Protein AF-A0A935WES4-F1 (afdb_monomer_lite)

Foldseek 3Di:
DDDDQAAALVLLLLLLQCLFPDDSVVDQLCLVCQLQVHHSVVSVVSQVSCCVVQQAPPPGSHGPLQSSLCCLQPNLLPSPPKDKDAKAAAAFAACRAPLNVVPDDPPATEGDHDNPHPDIHIHIPQSDDCLRVCVPRPVSSNRLSRLSVNSNDNDPRSSVSSSVVSCVSSVHDHDPPPPPDDPDDPCVPDDPVVVVVVVVVVVVVVCVVVVNDD

Secondary structure (DSSP, 8-state):
-PPPP---HHHHHHHHHHHSSSHHHHS-HHHHHHHHT--HHHHHHHHHHHHHTTSB-TTS--B-HHHHHHIIIIIHHHHS---EEEEEEEEEEGGGSGGGTTTS--SS-EEEE-TT-SEEEEEE--SSTTGGGHHHH-HHHHHHHHHHHHHHH--HHHHHHHHHHHHHHHT-PPPPTTSS-TT----TTS-HHHHHHHHHHHHHHHHHHTT---

Radius of gyration: 20.68 Å; chains: 1; bounding box: 60×49×43 Å

Sequence (214 aa):
MPKQEVLKPADLVVALALAVRGETAAMTYAGLGQALGLSSSTTHEAVRRLQAAGLLRPGTREPNAHALRDFVVYGVRHAFPPVLGREVQGVPTAHAGPIFRDVIDSSMPIVWPDAHGPVRGTGLTPLYPQATRLPERAPQVYELLTLVDALRVGRARERRVAVEALEKLLGVKGVPAAAGLPGETDISQMQDAEYRRRVMDELAAEAQKHGLGY

Structure (mmCIF, N/CA/C/O backbone):
data_AF-A0A935WES4-F1
#
_entry.id   AF-A0A935WES4-F1
#
loop_
_atom_site.group_PDB
_atom_site.id
_atom_site.type_symbol
_atom_site.label_atom_id
_atom_site.label_alt_id
_atom_site.label_comp_id
_atom_site.label_asym_id
_atom_site.label_entity_id
_atom_site.label_seq_id
_atom_site.pdbx_PDB_ins_code
_atom_site.Cartn_x
_atom_site.Cartn_y
_atom_site.Cartn_z
_atom_site.occupancy
_atom_site.B_iso_or_equiv
_atom_site.auth_seq_id
_atom_site.auth_comp_id
_atom_site.auth_asym_id
_atom_site.auth_atom_id
_atom_site.pdbx_PDB_model_num
ATOM 1 N N . MET A 1 1 ? -10.497 24.917 16.881 1.00 69.06 1 MET A N 1
ATOM 2 C CA . MET A 1 1 ? -10.945 24.534 15.523 1.00 69.06 1 MET A CA 1
ATOM 3 C C . MET A 1 1 ? -10.668 23.050 15.340 1.00 69.06 1 MET A C 1
ATOM 5 O O . MET A 1 1 ? -9.584 22.633 15.740 1.00 69.06 1 MET A O 1
ATOM 9 N N . PRO A 1 2 ? -11.612 22.247 14.825 1.00 78.88 2 PRO A N 1
ATOM 10 C CA . PRO A 1 2 ? -11.339 20.844 14.526 1.00 78.88 2 PRO A CA 1
ATOM 11 C C . PRO A 1 2 ? -10.243 20.743 13.455 1.00 78.88 2 PRO A C 1
ATOM 13 O O . PRO A 1 2 ? -10.202 21.546 12.523 1.00 78.88 2 PRO A O 1
ATOM 16 N N . LYS A 1 3 ? -9.329 19.782 13.610 1.00 86.06 3 LYS A N 1
ATOM 17 C CA . LYS A 1 3 ? -8.279 19.498 12.628 1.00 86.06 3 LYS A CA 1
ATOM 18 C C . LYS A 1 3 ? -8.806 18.468 11.634 1.00 86.06 3 LYS A C 1
ATOM 20 O O . LYS A 1 3 ? -9.289 17.421 12.053 1.00 86.06 3 LYS A O 1
ATOM 25 N N . GLN A 1 4 ? -8.674 18.747 10.340 1.00 88.75 4 GLN A N 1
ATOM 26 C CA . GLN A 1 4 ? -8.980 17.766 9.303 1.00 88.75 4 GLN A CA 1
ATOM 27 C C . GLN A 1 4 ? -8.022 16.573 9.424 1.00 88.75 4 GLN A C 1
ATOM 29 O O . GLN A 1 4 ? -6.802 16.734 9.335 1.00 88.75 4 GLN A O 1
ATOM 34 N N . GLU A 1 5 ? -8.571 15.378 9.628 1.00 91.19 5 GLU A N 1
ATOM 35 C CA . GLU A 1 5 ? -7.802 14.135 9.570 1.00 91.19 5 GLU A CA 1
ATOM 36 C C . GLU A 1 5 ? -7.465 13.801 8.113 1.00 91.19 5 GLU A C 1
ATOM 38 O O . GLU A 1 5 ? -8.295 13.965 7.215 1.00 91.19 5 GLU A O 1
ATOM 43 N N . VAL A 1 6 ? -6.234 13.344 7.881 1.00 94.88 6 VAL A N 1
ATOM 44 C CA . VAL A 1 6 ? -5.709 13.039 6.542 1.00 94.88 6 VAL A CA 1
ATOM 45 C C . VAL A 1 6 ? -4.997 11.697 6.582 1.00 94.88 6 VAL A C 1
ATOM 47 O O . VAL A 1 6 ? -4.076 11.516 7.382 1.00 94.88 6 VAL A O 1
ATOM 50 N N . LEU A 1 7 ? -5.400 10.777 5.704 1.00 97.00 7 LEU A N 1
ATOM 51 C CA . LEU A 1 7 ? -4.715 9.499 5.528 1.00 97.00 7 LEU A CA 1
ATOM 52 C C . LEU A 1 7 ? -3.268 9.720 5.083 1.00 97.00 7 LEU A C 1
ATOM 54 O O . LEU A 1 7 ? -2.981 10.492 4.169 1.00 97.00 7 LEU A O 1
ATOM 58 N N . LYS A 1 8 ? -2.355 8.989 5.711 1.00 97.12 8 LYS A N 1
ATOM 59 C CA . LYS A 1 8 ? -0.950 8.919 5.327 1.00 97.12 8 LYS A CA 1
ATOM 60 C C . LYS A 1 8 ? -0.711 7.663 4.489 1.00 97.12 8 LYS A C 1
ATOM 62 O O . LYS A 1 8 ? -1.355 6.644 4.734 1.00 97.12 8 LYS A O 1
ATOM 67 N N . PRO A 1 9 ? 0.286 7.670 3.592 1.00 96.81 9 PRO A N 1
ATOM 68 C CA . PRO A 1 9 ? 0.681 6.475 2.848 1.00 96.81 9 PRO A CA 1
ATOM 69 C C . PRO A 1 9 ? 0.914 5.224 3.719 1.00 96.81 9 PRO A C 1
ATOM 71 O O . PRO A 1 9 ? 0.485 4.129 3.365 1.00 96.81 9 PRO A O 1
ATOM 74 N N . ALA A 1 10 ? 1.536 5.385 4.895 1.00 97.25 10 ALA A N 1
ATOM 75 C CA . ALA A 1 10 ? 1.781 4.285 5.831 1.00 97.25 10 ALA A CA 1
ATOM 76 C C . ALA A 1 10 ? 0.494 3.713 6.458 1.00 97.25 10 ALA A C 1
ATOM 78 O O . ALA A 1 10 ? 0.477 2.544 6.838 1.00 97.25 10 ALA A O 1
ATOM 79 N N . ASP A 1 11 ? -0.588 4.497 6.538 1.00 98.12 11 ASP A N 1
ATOM 80 C CA . ASP A 1 11 ? -1.866 4.016 7.070 1.00 98.12 11 ASP A CA 1
ATOM 81 C C . ASP A 1 11 ? -2.457 2.940 6.151 1.00 98.12 11 ASP A C 1
ATOM 83 O O . ASP A 1 11 ? -3.004 1.951 6.629 1.00 98.12 11 ASP A O 1
ATOM 87 N N . LEU A 1 12 ? -2.280 3.073 4.831 1.00 97.62 12 LEU A N 1
ATOM 88 C CA . LEU A 1 12 ? -2.717 2.047 3.886 1.00 97.62 12 LEU A CA 1
ATOM 89 C C . LEU A 1 12 ? -2.014 0.710 4.145 1.00 97.62 12 LEU A C 1
ATOM 91 O O . LEU A 1 12 ? -2.658 -0.331 4.107 1.00 97.62 12 LEU A O 1
ATOM 95 N N . VAL A 1 13 ? -0.721 0.726 4.470 1.00 97.12 13 VAL A N 1
ATOM 96 C CA . VAL A 1 13 ? 0.034 -0.498 4.786 1.00 97.12 13 VAL A CA 1
ATOM 97 C C . VAL A 1 13 ? -0.535 -1.185 6.031 1.00 97.12 13 VAL A C 1
ATOM 99 O O . VAL A 1 13 ? -0.674 -2.405 6.046 1.00 97.12 13 VAL A O 1
ATOM 102 N N . VAL A 1 14 ? -0.939 -0.408 7.044 1.00 97.44 14 VAL A N 1
ATOM 103 C CA . VAL A 1 14 ? -1.633 -0.929 8.234 1.00 97.44 14 VAL A CA 1
ATOM 104 C C . VAL A 1 14 ? -2.982 -1.549 7.856 1.00 97.44 14 VAL A C 1
ATOM 106 O O . VAL A 1 14 ? -3.295 -2.642 8.322 1.00 97.44 14 VAL A O 1
ATOM 109 N N . ALA A 1 15 ? -3.761 -0.906 6.981 1.00 96.94 15 ALA A N 1
ATOM 110 C CA . ALA A 1 15 ? -5.038 -1.449 6.513 1.00 96.94 15 ALA A CA 1
ATOM 111 C C . ALA A 1 15 ? -4.868 -2.769 5.746 1.00 96.94 15 ALA A C 1
ATOM 113 O O . ALA A 1 15 ? -5.599 -3.722 6.003 1.00 96.94 15 ALA A O 1
ATOM 114 N N . LEU A 1 16 ? -3.880 -2.847 4.846 1.00 95.12 16 LEU A N 1
ATOM 115 C CA . LEU A 1 16 ? -3.559 -4.072 4.110 1.00 95.12 16 LEU A CA 1
ATOM 116 C C . LEU A 1 16 ? -3.147 -5.193 5.064 1.00 95.12 16 LEU A C 1
ATOM 118 O O . LEU A 1 16 ? -3.631 -6.309 4.934 1.00 95.12 16 LEU A O 1
ATOM 122 N N . ALA A 1 17 ? -2.314 -4.888 6.059 1.00 94.62 17 ALA A N 1
ATOM 123 C CA . ALA A 1 17 ? -1.874 -5.855 7.058 1.00 94.62 17 ALA A CA 1
ATOM 124 C C . ALA A 1 17 ? -3.024 -6.422 7.903 1.00 94.62 17 ALA A C 1
ATOM 126 O O . ALA A 1 17 ? -3.022 -7.606 8.226 1.00 94.62 17 ALA A O 1
ATOM 127 N N . LEU A 1 18 ? -4.027 -5.599 8.218 1.00 94.62 18 LEU A N 1
ATOM 128 C CA . LEU A 1 18 ? -5.251 -6.038 8.894 1.00 94.62 18 LEU A CA 1
ATOM 129 C C . LEU A 1 18 ? -6.206 -6.805 7.961 1.00 94.62 18 LEU A C 1
ATOM 131 O O . LEU A 1 18 ? -7.052 -7.552 8.446 1.00 94.62 18 LEU A O 1
ATOM 135 N N . ALA A 1 19 ? -6.088 -6.622 6.641 1.00 91.31 19 ALA A N 1
ATOM 136 C CA . ALA A 1 19 ? -6.894 -7.307 5.625 1.00 91.31 19 ALA A CA 1
ATOM 137 C C . ALA A 1 19 ? -6.343 -8.670 5.209 1.00 91.31 19 ALA A C 1
ATOM 139 O O . ALA A 1 19 ? -7.096 -9.509 4.711 1.00 91.31 19 ALA A O 1
ATOM 140 N N . VAL A 1 20 ? -5.057 -8.925 5.450 1.00 81.75 20 VAL A N 1
ATOM 141 C CA . VAL A 1 20 ? -4.495 -10.268 5.332 1.00 81.75 20 VAL A CA 1
ATOM 142 C C . VAL A 1 20 ? -5.177 -11.181 6.355 1.00 81.75 20 VAL A C 1
ATOM 144 O O . VAL A 1 20 ? -5.133 -10.938 7.562 1.00 81.75 20 VAL A O 1
ATOM 147 N N . ARG A 1 21 ? -5.797 -12.269 5.881 1.00 66.88 21 ARG A N 1
ATOM 148 C CA . ARG A 1 21 ? -6.314 -13.327 6.759 1.00 66.88 21 ARG A CA 1
ATOM 149 C C . ARG A 1 21 ? -5.128 -14.025 7.430 1.00 66.88 21 ARG A C 1
ATOM 151 O O . ARG A 1 21 ? -4.346 -14.671 6.740 1.00 66.88 21 ARG A O 1
ATOM 158 N N . GLY A 1 22 ? -4.996 -13.914 8.752 1.00 63.34 22 GLY A N 1
ATOM 159 C CA . GLY A 1 22 ? -3.929 -14.595 9.490 1.00 63.34 22 GLY A CA 1
ATOM 160 C C . GLY A 1 22 ? -3.500 -13.890 10.773 1.00 63.34 22 GLY A C 1
ATOM 161 O O . GLY A 1 22 ? -4.209 -13.039 11.313 1.00 63.34 22 GLY A O 1
ATOM 162 N N . GLU A 1 23 ? -2.314 -14.258 11.256 1.00 61.72 23 GLU A N 1
ATOM 163 C CA . GLU A 1 23 ? -1.752 -13.818 12.540 1.00 61.72 23 GLU A CA 1
ATOM 164 C C . GLU A 1 23 ? -1.634 -12.294 12.652 1.00 61.72 23 GLU A C 1
ATOM 166 O O . GLU A 1 23 ? -1.866 -11.734 13.722 1.00 61.72 23 GLU A O 1
ATOM 171 N N . THR A 1 24 ? -1.356 -11.599 11.544 1.00 65.50 24 THR A N 1
ATOM 172 C CA . THR A 1 24 ? -1.181 -10.140 11.512 1.00 65.50 24 THR A CA 1
ATOM 173 C C . THR A 1 24 ? -2.422 -9.374 11.984 1.00 65.50 24 THR A C 1
ATOM 175 O O . THR A 1 24 ? -2.287 -8.383 12.701 1.00 65.50 24 THR A O 1
ATOM 178 N N . ALA A 1 25 ? -3.630 -9.856 11.675 1.00 65.31 25 ALA A N 1
ATOM 179 C CA . ALA A 1 25 ? -4.879 -9.238 12.132 1.00 65.31 25 ALA A CA 1
ATOM 180 C C . ALA A 1 25 ? -5.117 -9.420 13.648 1.00 65.31 25 ALA A C 1
ATOM 182 O O . ALA A 1 25 ? -5.756 -8.584 14.301 1.00 65.31 25 ALA A O 1
ATOM 183 N N . ALA A 1 26 ? -4.573 -10.496 14.226 1.00 77.06 26 ALA A N 1
ATOM 184 C CA . ALA A 1 26 ? -4.671 -10.806 15.651 1.00 77.06 26 ALA A CA 1
ATOM 185 C C . ALA A 1 26 ? -3.606 -10.084 16.496 1.00 77.06 26 ALA A C 1
ATOM 187 O O . ALA A 1 26 ? -3.795 -9.911 17.702 1.00 77.06 26 ALA A O 1
ATOM 188 N N . MET A 1 27 ? -2.515 -9.611 15.882 1.00 83.62 27 MET A N 1
ATOM 189 C CA . MET A 1 27 ? -1.413 -8.954 16.589 1.00 83.62 27 MET A CA 1
ATOM 190 C C . MET A 1 27 ? -1.870 -7.741 17.399 1.00 83.62 27 MET A C 1
ATOM 192 O O . MET A 1 27 ? -2.799 -7.018 17.039 1.00 83.62 27 MET A O 1
ATOM 196 N N . THR A 1 28 ? -1.169 -7.462 18.495 1.00 91.00 28 THR A N 1
ATOM 197 C CA . THR A 1 28 ? -1.279 -6.179 19.202 1.00 91.00 28 THR A CA 1
ATOM 198 C C . THR A 1 28 ? -0.741 -5.040 18.327 1.00 91.00 28 THR A C 1
ATOM 200 O O . THR A 1 28 ? -0.045 -5.279 17.342 1.00 91.00 28 THR A O 1
ATOM 203 N N . TYR A 1 29 ? -1.003 -3.779 18.689 1.00 92.62 29 TYR A N 1
ATOM 204 C CA . TYR A 1 29 ? -0.404 -2.637 17.978 1.00 92.62 29 TYR A CA 1
ATOM 205 C C . TYR A 1 29 ? 1.129 -2.678 17.969 1.00 92.62 29 TYR A C 1
ATOM 207 O O . TYR A 1 29 ? 1.745 -2.271 16.989 1.00 92.62 29 TYR A O 1
ATOM 215 N N . ALA A 1 30 ? 1.742 -3.201 19.034 1.00 93.44 30 ALA A N 1
ATOM 216 C CA . ALA A 1 30 ? 3.186 -3.375 19.109 1.00 93.44 30 ALA A CA 1
ATOM 217 C C . ALA A 1 30 ? 3.679 -4.450 18.129 1.00 93.44 30 ALA A C 1
ATOM 219 O O . ALA A 1 30 ? 4.620 -4.190 17.384 1.00 93.44 30 ALA A O 1
ATOM 220 N N . GLY A 1 31 ? 3.017 -5.612 18.084 1.00 93.69 31 GLY A N 1
ATOM 221 C CA . GLY A 1 31 ? 3.363 -6.685 17.147 1.00 93.69 31 GLY A CA 1
ATOM 222 C C . GLY A 1 31 ? 3.162 -6.269 15.689 1.00 93.69 31 GLY A C 1
ATOM 223 O O . GLY A 1 31 ? 4.056 -6.442 14.866 1.00 93.69 31 GLY A O 1
ATOM 224 N N . LEU A 1 32 ? 2.036 -5.616 15.388 1.00 93.88 32 LEU A N 1
ATOM 225 C CA . LEU A 1 32 ? 1.752 -5.092 14.054 1.00 93.88 32 LEU A CA 1
ATOM 226 C C . LEU A 1 32 ? 2.769 -4.017 13.645 1.00 93.88 32 LEU A C 1
ATOM 228 O O . LEU A 1 32 ? 3.306 -4.056 12.540 1.00 93.88 32 LEU A O 1
ATOM 232 N N . GLY A 1 33 ? 3.097 -3.096 14.554 1.00 95.50 33 GLY A N 1
ATOM 233 C CA . GLY A 1 33 ? 4.149 -2.108 14.335 1.00 95.50 33 GLY A CA 1
ATOM 234 C C . GLY A 1 33 ? 5.499 -2.767 14.055 1.00 95.50 33 GLY A C 1
ATOM 235 O O . GLY A 1 33 ? 6.163 -2.426 13.078 1.00 95.50 33 GLY A O 1
ATOM 236 N N . GLN A 1 34 ? 5.878 -3.779 14.836 1.00 95.00 34 GLN A N 1
ATOM 237 C CA . GLN A 1 34 ? 7.104 -4.537 14.606 1.00 95.00 34 GLN A CA 1
ATOM 238 C C . GLN A 1 34 ? 7.094 -5.253 13.252 1.00 95.00 34 GLN A C 1
ATOM 240 O O . GLN A 1 34 ? 8.112 -5.227 12.572 1.00 95.00 34 GLN A O 1
ATOM 245 N N . ALA A 1 35 ? 5.995 -5.861 12.813 1.00 93.69 35 ALA A N 1
ATOM 246 C CA . ALA A 1 35 ? 5.945 -6.502 11.497 1.00 93.69 35 ALA A CA 1
ATOM 247 C C . ALA A 1 35 ? 6.154 -5.482 10.362 1.00 93.69 35 ALA A C 1
ATOM 249 O O . ALA A 1 35 ? 6.903 -5.732 9.419 1.00 93.69 35 ALA A O 1
ATOM 250 N N . LEU A 1 36 ? 5.555 -4.295 10.492 1.00 95.88 36 LEU A N 1
ATOM 251 C CA . LEU A 1 36 ? 5.569 -3.264 9.452 1.00 95.88 36 LEU A CA 1
ATOM 252 C C . LEU A 1 36 ? 6.775 -2.318 9.522 1.00 95.88 36 LEU A C 1
ATOM 254 O O . LEU A 1 36 ? 7.021 -1.585 8.569 1.00 95.88 36 LEU A O 1
ATOM 258 N N . GLY A 1 37 ? 7.538 -2.314 10.617 1.00 96.44 37 GLY A N 1
ATOM 259 C CA . GLY A 1 37 ? 8.600 -1.331 10.859 1.00 96.44 37 GLY A CA 1
ATOM 260 C C . GLY A 1 37 ? 8.072 0.037 11.314 1.00 96.44 37 GLY A C 1
ATOM 261 O O . GLY A 1 37 ? 8.674 1.067 11.018 1.00 96.44 37 GLY A O 1
ATOM 262 N N . LEU A 1 38 ? 6.942 0.050 12.020 1.00 96.88 38 LEU A N 1
ATOM 263 C CA . LEU A 1 38 ? 6.297 1.226 12.601 1.00 96.88 38 LEU A CA 1
ATOM 264 C C . LEU A 1 38 ? 6.341 1.167 14.135 1.00 96.88 38 LEU A C 1
ATOM 266 O O . LEU A 1 38 ? 6.430 0.098 14.736 1.00 96.88 38 LEU A O 1
ATOM 270 N N . SER A 1 39 ? 6.220 2.320 14.795 1.00 96.94 39 SER A N 1
ATOM 271 C CA . SER A 1 39 ? 6.006 2.336 16.246 1.00 96.94 39 SER A CA 1
ATOM 272 C C . SER A 1 39 ? 4.571 1.920 16.598 1.00 96.94 39 SER A C 1
ATOM 274 O O . SER A 1 39 ? 3.641 2.095 15.804 1.00 96.94 39 SER A O 1
ATOM 276 N N . SER A 1 40 ? 4.366 1.429 17.824 1.00 95.69 40 SER A N 1
ATOM 277 C CA . SER A 1 40 ? 3.023 1.118 18.343 1.00 95.69 40 SER A CA 1
ATOM 278 C C . SER A 1 40 ? 2.096 2.343 18.288 1.00 95.69 40 SER A C 1
ATOM 280 O O . SER A 1 40 ? 0.965 2.246 17.817 1.00 95.69 40 SER A O 1
ATOM 282 N N . SER A 1 41 ? 2.603 3.528 18.658 1.00 96.62 41 SER A N 1
ATOM 283 C CA . SER A 1 41 ? 1.845 4.786 18.588 1.00 96.62 41 SER A CA 1
ATOM 284 C C . SER A 1 41 ? 1.469 5.172 17.156 1.00 96.62 41 SER A C 1
ATOM 286 O O . SER A 1 41 ? 0.336 5.570 16.906 1.00 96.62 41 SER A O 1
ATOM 288 N N . THR A 1 42 ? 2.379 4.993 16.194 1.00 97.00 42 THR A N 1
ATOM 289 C CA . THR A 1 42 ? 2.103 5.257 14.773 1.00 97.00 42 THR A CA 1
ATOM 290 C C . THR A 1 42 ? 1.036 4.310 14.235 1.00 97.00 42 THR A C 1
ATOM 292 O O . THR A 1 42 ? 0.148 4.739 13.502 1.00 97.00 42 THR A O 1
ATOM 295 N N . THR A 1 43 ? 1.090 3.040 14.637 1.00 97.25 43 THR A N 1
ATOM 296 C CA . THR A 1 43 ? 0.113 2.014 14.247 1.00 97.25 43 THR A CA 1
ATOM 297 C C . THR A 1 43 ? -1.268 2.308 14.836 1.00 97.25 43 THR A C 1
ATOM 299 O O . THR A 1 43 ? -2.274 2.208 14.137 1.00 97.25 43 THR A O 1
ATOM 302 N N . HIS A 1 44 ? -1.329 2.731 16.101 1.00 96.56 44 HIS A N 1
ATOM 303 C CA . HIS A 1 44 ? -2.575 3.147 16.743 1.00 96.56 44 HIS A CA 1
ATOM 304 C C . HIS A 1 44 ? -3.201 4.361 16.039 1.00 96.56 44 HIS A C 1
ATOM 306 O O . HIS A 1 44 ? -4.375 4.342 15.671 1.00 96.56 44 HIS A O 1
ATOM 312 N N . GLU A 1 45 ? -2.395 5.388 15.768 1.00 97.25 45 GLU A N 1
ATOM 313 C CA . GLU A 1 45 ? -2.827 6.581 15.040 1.00 97.25 45 GLU A CA 1
ATOM 314 C C . GLU A 1 45 ? -3.279 6.277 13.604 1.00 97.25 45 GLU A C 1
ATOM 316 O O . GLU A 1 45 ? -4.200 6.919 13.099 1.00 97.25 45 GLU A O 1
ATOM 321 N N . ALA A 1 46 ? -2.650 5.302 12.941 1.00 97.81 46 ALA A N 1
ATOM 322 C CA . ALA A 1 46 ? -3.085 4.820 11.635 1.00 97.81 46 ALA A CA 1
ATOM 323 C C . ALA A 1 46 ? -4.480 4.195 11.713 1.00 97.81 46 ALA A C 1
ATOM 325 O O . ALA A 1 46 ? -5.359 4.584 10.950 1.00 97.81 46 ALA A O 1
ATOM 326 N N . VAL A 1 47 ? -4.725 3.297 12.675 1.00 97.19 47 VAL A N 1
ATOM 327 C CA . VAL A 1 47 ? -6.053 2.692 12.873 1.00 97.19 47 VAL A CA 1
ATOM 328 C C . VAL A 1 47 ? -7.120 3.749 13.145 1.00 97.19 47 VAL A C 1
ATOM 330 O O . VAL A 1 47 ? -8.180 3.697 12.526 1.00 97.19 47 VAL A O 1
ATOM 333 N N . ARG A 1 48 ? -6.828 4.754 13.978 1.00 96.62 48 ARG A N 1
ATOM 334 C CA . ARG A 1 48 ? -7.755 5.865 14.242 1.00 96.62 48 ARG A CA 1
ATOM 335 C C . ARG A 1 48 ? -8.133 6.619 12.961 1.00 96.62 48 ARG A C 1
ATOM 337 O O . ARG A 1 48 ? -9.313 6.864 12.718 1.00 96.62 48 ARG A O 1
ATOM 344 N N . ARG A 1 49 ? -7.152 6.955 12.113 1.00 97.69 49 ARG A N 1
ATOM 345 C CA . ARG A 1 49 ? -7.407 7.618 10.820 1.00 97.69 49 ARG A CA 1
ATOM 346 C C . ARG A 1 49 ? -8.154 6.725 9.834 1.00 97.69 49 ARG A C 1
ATOM 348 O O . ARG A 1 49 ? -9.034 7.210 9.133 1.00 97.69 49 ARG A O 1
ATOM 355 N N . LEU A 1 50 ? -7.841 5.433 9.795 1.00 97.88 50 LEU A N 1
ATOM 356 C CA . LEU A 1 50 ? -8.521 4.476 8.925 1.00 97.88 50 LEU A CA 1
ATOM 357 C C . LEU A 1 50 ? -9.989 4.267 9.322 1.00 97.88 50 LEU A C 1
ATOM 359 O O . LEU A 1 50 ? -10.841 4.158 8.443 1.00 97.88 50 LEU A O 1
ATOM 363 N N . GLN A 1 51 ? -10.293 4.242 10.623 1.00 96.88 51 GLN A N 1
ATOM 364 C CA . GLN A 1 51 ? -11.668 4.224 11.130 1.00 96.88 51 GLN A CA 1
ATOM 365 C C . GLN A 1 51 ? -12.410 5.510 10.751 1.00 96.88 51 GLN A C 1
ATOM 367 O O . GLN A 1 51 ? -13.528 5.441 10.249 1.00 96.88 51 GLN A O 1
ATOM 372 N N . ALA A 1 52 ? -11.777 6.676 10.929 1.00 95.81 52 ALA A N 1
ATOM 373 C CA . ALA A 1 52 ? -12.358 7.959 10.531 1.00 95.81 52 ALA A CA 1
ATOM 374 C C . ALA A 1 52 ? -12.623 8.044 9.015 1.00 95.81 52 ALA A C 1
ATOM 376 O O . ALA A 1 52 ? -13.599 8.657 8.596 1.00 95.81 52 ALA A O 1
ATOM 377 N N . ALA A 1 53 ? -11.785 7.396 8.199 1.00 96.00 53 ALA A N 1
ATOM 378 C CA . ALA A 1 53 ? -11.954 7.296 6.751 1.00 96.00 53 ALA A CA 1
ATOM 379 C C . ALA A 1 53 ? -12.925 6.182 6.304 1.00 96.00 53 ALA A C 1
ATOM 381 O O . ALA A 1 53 ? -13.130 6.003 5.106 1.00 96.00 53 ALA A O 1
ATOM 382 N N . GLY A 1 54 ? -13.488 5.395 7.230 1.00 96.06 54 GLY A N 1
ATOM 383 C CA . GLY A 1 54 ? -14.395 4.283 6.918 1.00 96.06 54 GLY A CA 1
ATOM 384 C C . GLY A 1 54 ? -13.731 3.053 6.282 1.00 96.06 54 GLY A C 1
ATOM 385 O O . GLY A 1 54 ? -14.432 2.136 5.848 1.00 96.06 54 GLY A O 1
ATOM 386 N N . LEU A 1 55 ? -12.393 3.010 6.239 1.00 96.62 55 LEU A N 1
ATOM 387 C CA . LEU A 1 55 ? -11.617 1.883 5.705 1.00 96.62 55 LEU A CA 1
ATOM 388 C C . LEU A 1 55 ? -11.491 0.730 6.715 1.00 96.62 55 LEU A C 1
ATOM 390 O O . LEU A 1 55 ? -11.294 -0.419 6.322 1.00 96.62 55 LEU A O 1
ATOM 394 N N . LEU A 1 56 ? -11.650 1.023 8.008 1.00 96.25 56 LEU A N 1
ATOM 395 C CA . LEU A 1 56 ? -11.879 0.040 9.071 1.00 96.25 56 LEU A CA 1
ATOM 396 C C . LEU A 1 56 ? -13.257 0.277 9.698 1.00 96.25 56 LEU A C 1
ATOM 398 O O . LEU A 1 56 ? -13.731 1.414 9.746 1.00 96.25 56 LEU A O 1
ATOM 402 N N . ARG A 1 57 ? -13.892 -0.778 10.220 1.00 92.94 57 ARG A N 1
ATOM 403 C CA . ARG A 1 57 ? -15.175 -0.637 10.920 1.00 92.94 57 ARG A CA 1
ATOM 404 C C . ARG A 1 57 ? -14.999 0.148 12.233 1.00 92.94 57 ARG A C 1
ATOM 406 O O . ARG A 1 57 ? -14.026 -0.105 12.955 1.00 92.94 57 ARG A O 1
ATOM 413 N N . PRO A 1 58 ? -15.941 1.042 12.592 1.00 89.88 58 PRO A N 1
ATOM 414 C CA . PRO A 1 58 ? -15.857 1.850 13.810 1.00 89.88 58 PRO A CA 1
ATOM 415 C C . PRO A 1 58 ? -15.626 1.010 15.069 1.00 89.88 58 PRO A C 1
ATOM 417 O O . PRO A 1 58 ? -16.260 -0.024 15.254 1.00 89.88 58 PRO A O 1
ATOM 420 N N . GLY A 1 59 ? -14.706 1.445 15.932 1.00 89.94 59 GLY A N 1
ATOM 421 C CA . GLY A 1 59 ? -14.407 0.766 17.200 1.00 89.94 59 GLY A CA 1
ATOM 422 C C . GLY A 1 59 ? -13.676 -0.577 17.070 1.00 89.94 59 GLY A C 1
ATOM 423 O O . GLY A 1 59 ? -13.345 -1.183 18.085 1.00 89.94 59 GLY A O 1
ATOM 424 N N . THR A 1 60 ? -13.374 -1.037 15.852 1.00 91.06 60 THR A N 1
ATOM 425 C CA . THR A 1 60 ? -12.676 -2.308 15.608 1.00 91.06 60 THR A CA 1
ATOM 426 C C . THR A 1 60 ? -11.432 -2.112 14.740 1.00 91.06 60 THR A C 1
ATOM 428 O O . THR A 1 60 ? -11.189 -1.034 14.198 1.00 91.06 60 THR A O 1
ATOM 431 N N . ARG A 1 61 ? -10.644 -3.175 14.566 1.00 92.19 61 ARG A N 1
ATOM 432 C CA . ARG A 1 61 ? -9.548 -3.219 13.584 1.00 92.19 61 ARG A CA 1
ATOM 433 C C . ARG A 1 61 ? -9.922 -4.013 12.332 1.00 92.19 61 ARG A C 1
ATOM 435 O O . ARG A 1 61 ? -9.043 -4.357 11.552 1.00 92.19 61 ARG A O 1
ATOM 442 N N . GLU A 1 62 ? -11.200 -4.348 12.174 1.00 92.06 62 GLU A N 1
ATOM 443 C CA . GLU A 1 62 ? -11.680 -5.132 11.043 1.00 92.06 62 GLU A CA 1
ATOM 444 C C . GLU A 1 62 ? -11.762 -4.240 9.797 1.00 92.06 62 GLU A C 1
ATOM 446 O O . GLU A 1 62 ? -12.408 -3.184 9.844 1.00 92.06 62 GLU A O 1
ATOM 451 N N . PRO A 1 63 ? -11.136 -4.632 8.678 1.00 93.50 63 PRO A N 1
ATOM 452 C CA . PRO A 1 63 ? -11.259 -3.896 7.433 1.00 93.50 63 PRO A CA 1
ATOM 453 C C . PRO A 1 63 ? -12.681 -3.884 6.897 1.00 93.50 63 PRO A C 1
ATOM 455 O O . PRO A 1 63 ? -13.356 -4.909 6.816 1.00 93.50 63 PRO A O 1
ATOM 458 N N . ASN A 1 64 ? -13.109 -2.713 6.439 1.00 94.88 64 ASN A N 1
ATOM 459 C CA . ASN A 1 64 ? -14.261 -2.620 5.564 1.00 94.88 64 ASN A CA 1
ATOM 460 C C . ASN A 1 64 ? -13.809 -3.010 4.151 1.00 94.88 64 ASN A C 1
ATOM 462 O O . ASN A 1 64 ? -13.340 -2.168 3.388 1.00 94.88 64 ASN A O 1
ATOM 466 N N . ALA A 1 65 ? -13.896 -4.301 3.827 1.00 92.75 65 ALA A N 1
ATOM 467 C CA . ALA A 1 65 ? -13.290 -4.859 2.620 1.00 92.75 65 ALA A CA 1
ATOM 468 C C . ALA A 1 65 ? -13.759 -4.177 1.319 1.00 92.75 65 ALA A C 1
ATOM 470 O O . ALA A 1 65 ? -12.932 -3.926 0.445 1.00 92.75 65 ALA A O 1
ATOM 471 N N . HIS A 1 66 ? -15.040 -3.802 1.211 1.00 92.94 66 HIS A N 1
ATOM 472 C CA . HIS A 1 66 ? -15.554 -3.062 0.052 1.00 92.94 66 HIS A CA 1
ATOM 473 C C . HIS A 1 66 ? -14.960 -1.650 -0.038 1.00 92.94 66 HIS A C 1
ATOM 475 O O . HIS A 1 66 ? -14.409 -1.288 -1.075 1.00 92.94 66 HIS A O 1
ATOM 481 N N . ALA A 1 67 ? -14.985 -0.882 1.058 1.00 95.69 67 ALA A N 1
ATOM 482 C CA . ALA A 1 67 ? -14.430 0.473 1.069 1.00 95.69 67 ALA A CA 1
ATOM 483 C C . ALA A 1 67 ? -12.912 0.481 0.828 1.00 95.69 67 ALA A C 1
ATOM 485 O O . ALA A 1 67 ? -12.402 1.318 0.086 1.00 95.69 67 ALA A O 1
ATOM 486 N N . LEU A 1 68 ? -12.187 -0.479 1.414 1.00 96.56 68 LEU A N 1
ATOM 487 C CA . LEU A 1 68 ? -10.756 -0.647 1.181 1.00 96.56 68 LEU A CA 1
ATOM 488 C C . LEU A 1 68 ? -10.474 -0.991 -0.283 1.00 96.56 68 LEU A C 1
ATOM 490 O O . LEU A 1 68 ? -9.590 -0.381 -0.881 1.00 96.56 68 LEU A O 1
ATOM 494 N N . ARG A 1 69 ? -11.240 -1.915 -0.877 1.00 96.38 69 ARG A N 1
ATOM 495 C CA . ARG A 1 69 ? -11.132 -2.248 -2.301 1.00 96.38 69 ARG A CA 1
ATOM 496 C C . ARG A 1 69 ? -11.343 -1.008 -3.164 1.00 96.38 69 ARG A C 1
ATOM 498 O O . ARG A 1 69 ? -10.495 -0.717 -3.999 1.00 96.38 69 ARG A O 1
ATOM 505 N N . ASP A 1 70 ? -12.413 -0.249 -2.953 1.00 96.88 70 ASP A N 1
ATOM 506 C CA . ASP A 1 70 ? -12.710 0.921 -3.788 1.00 96.88 70 ASP A CA 1
ATOM 507 C C . ASP A 1 70 ? -11.674 2.032 -3.626 1.00 96.88 70 ASP A C 1
ATOM 509 O O . ASP A 1 70 ? -11.224 2.614 -4.618 1.00 96.88 70 ASP A O 1
ATOM 513 N N . PHE A 1 71 ? -11.201 2.268 -2.402 1.00 97.81 71 PHE A N 1
ATOM 514 C CA . PHE A 1 71 ? -10.104 3.198 -2.168 1.00 97.81 71 PHE A CA 1
ATOM 515 C C . PHE A 1 71 ? -8.820 2.758 -2.880 1.00 97.81 71 PHE A C 1
ATOM 517 O O . PHE A 1 71 ? -8.155 3.580 -3.508 1.00 97.81 71 PHE A O 1
ATOM 524 N N . VAL A 1 72 ? -8.465 1.474 -2.828 1.00 97.69 72 VAL A N 1
ATOM 525 C CA . VAL A 1 72 ? -7.257 0.958 -3.486 1.00 97.69 72 VAL A CA 1
ATOM 526 C C . VAL A 1 72 ? -7.384 0.996 -5.011 1.00 97.69 72 VAL A C 1
ATOM 528 O O . VAL A 1 72 ? -6.435 1.377 -5.691 1.00 97.69 72 VAL A O 1
ATOM 531 N N . VAL A 1 73 ? -8.542 0.645 -5.568 1.00 97.12 73 VAL A N 1
ATOM 532 C CA . VAL A 1 73 ? -8.739 0.587 -7.024 1.00 97.12 73 VAL A CA 1
ATOM 533 C C . VAL A 1 73 ? -8.857 1.982 -7.640 1.00 97.12 73 VAL A C 1
ATOM 535 O O . VAL A 1 73 ? -8.270 2.234 -8.694 1.00 97.12 73 VAL A O 1
ATOM 538 N N . TYR A 1 74 ? -9.575 2.898 -6.988 1.00 96.50 74 TYR A N 1
ATOM 539 C CA . TYR A 1 74 ? -9.898 4.203 -7.569 1.00 96.50 74 TYR A CA 1
ATOM 540 C C . TYR A 1 74 ? -9.181 5.370 -6.885 1.00 96.50 74 TYR A C 1
ATOM 542 O O . TYR A 1 74 ? -8.772 6.310 -7.559 1.00 96.50 74 TYR A O 1
ATOM 550 N N . GLY A 1 75 ? -8.988 5.325 -5.567 1.00 96.25 75 GLY A N 1
ATOM 551 C CA . GLY A 1 75 ? -8.470 6.455 -4.788 1.00 96.25 75 GLY A CA 1
ATOM 552 C C . GLY A 1 75 ? -6.945 6.533 -4.698 1.00 96.25 75 GLY A C 1
ATOM 553 O O . GLY A 1 75 ? -6.367 7.617 -4.801 1.00 96.25 75 GLY A O 1
ATOM 554 N N . VAL A 1 76 ? -6.262 5.398 -4.526 1.00 97.06 76 VAL A N 1
ATOM 555 C CA . VAL A 1 76 ? -4.861 5.365 -4.070 1.00 97.06 76 VAL A CA 1
ATOM 556 C C . VAL A 1 76 ? -3.893 6.093 -5.002 1.00 97.06 76 VAL A C 1
ATOM 558 O O . VAL A 1 76 ? -2.972 6.764 -4.541 1.00 97.06 76 VAL A O 1
ATOM 561 N N . ARG A 1 77 ? -4.121 6.016 -6.318 1.00 96.56 77 ARG A N 1
ATOM 562 C CA . ARG A 1 77 ? -3.281 6.673 -7.330 1.00 96.56 77 ARG A CA 1
ATOM 563 C C . ARG A 1 77 ? -3.360 8.200 -7.277 1.00 96.56 77 ARG A C 1
ATOM 565 O O . ARG A 1 77 ? -2.464 8.859 -7.792 1.00 96.56 77 ARG A O 1
ATOM 572 N N . HIS A 1 78 ? -4.433 8.739 -6.701 1.00 96.69 78 HIS A N 1
ATOM 573 C CA . HIS A 1 78 ? -4.669 10.173 -6.561 1.00 96.69 78 HIS A CA 1
ATOM 574 C C . HIS A 1 78 ? -4.291 10.659 -5.163 1.00 96.69 78 HIS A C 1
ATOM 576 O O . HIS A 1 78 ? -3.667 11.705 -5.035 1.00 96.69 78 HIS A O 1
ATOM 582 N N . ALA A 1 79 ? -4.612 9.878 -4.128 1.00 96.75 79 ALA A N 1
ATOM 583 C CA . ALA A 1 79 ? -4.223 10.186 -2.755 1.00 96.75 79 ALA A CA 1
ATOM 584 C C . ALA A 1 79 ? -2.699 10.121 -2.565 1.00 96.75 79 ALA A C 1
ATOM 586 O O . ALA A 1 79 ? -2.118 10.964 -1.886 1.00 96.75 79 ALA A O 1
ATOM 587 N N . PHE A 1 80 ? -2.049 9.130 -3.185 1.00 97.19 80 PHE A N 1
ATOM 588 C CA . PHE A 1 80 ? -0.616 8.870 -3.069 1.00 97.19 80 PHE A CA 1
ATOM 589 C C . PHE A 1 80 ? 0.005 8.706 -4.468 1.00 97.19 80 PHE A C 1
ATOM 591 O O . PHE A 1 80 ? 0.367 7.585 -4.862 1.00 97.19 80 PHE A O 1
ATOM 598 N N . PRO A 1 81 ? 0.119 9.797 -5.250 1.00 97.50 81 PRO A N 1
ATOM 599 C CA . PRO A 1 81 ? 0.610 9.729 -6.622 1.00 97.50 81 PRO A CA 1
ATOM 600 C C . PRO A 1 81 ? 1.992 9.061 -6.678 1.00 97.50 81 PRO A C 1
ATOM 602 O O . PRO A 1 81 ? 2.825 9.281 -5.792 1.00 97.50 81 PRO A O 1
ATOM 605 N N . PRO A 1 82 ? 2.238 8.175 -7.657 1.00 97.81 82 PRO A N 1
ATOM 606 C CA . PRO A 1 82 ? 3.523 7.504 -7.771 1.00 97.81 82 PRO A CA 1
ATOM 607 C C . PRO A 1 82 ? 4.623 8.475 -8.189 1.00 97.81 82 PRO A C 1
ATOM 609 O O . PRO A 1 82 ? 4.415 9.347 -9.029 1.00 97.81 82 PRO A O 1
ATOM 612 N N . VAL A 1 83 ? 5.816 8.263 -7.638 1.00 98.19 83 VAL A N 1
ATOM 613 C CA . VAL A 1 83 ? 7.028 8.993 -8.014 1.00 98.19 83 VAL A CA 1
ATOM 614 C C . VAL A 1 83 ? 8.016 7.985 -8.583 1.00 98.19 83 VAL A C 1
ATOM 616 O O . VAL A 1 83 ? 8.563 7.159 -7.850 1.00 98.19 83 VAL A O 1
ATOM 619 N N . LEU A 1 84 ? 8.187 8.026 -9.903 1.00 98.25 84 LEU A N 1
ATOM 620 C CA . LEU A 1 84 ? 9.162 7.208 -10.617 1.00 98.25 84 LEU A CA 1
ATOM 621 C C . LEU A 1 84 ? 10.515 7.924 -10.660 1.00 98.25 84 LEU A C 1
ATOM 623 O O . LEU A 1 84 ? 10.585 9.146 -10.778 1.00 98.25 84 LEU A O 1
ATOM 627 N N . GLY A 1 85 ? 11.586 7.148 -10.569 1.00 97.44 85 GLY A N 1
ATOM 628 C CA . GLY A 1 85 ? 12.966 7.604 -10.644 1.00 97.44 85 GLY A CA 1
ATOM 629 C C . GLY A 1 85 ? 13.750 6.877 -11.731 1.00 97.44 85 GLY A C 1
ATOM 630 O O . GLY A 1 85 ? 13.201 6.142 -12.549 1.00 97.44 85 GLY A O 1
ATOM 631 N N . ARG A 1 86 ? 15.068 7.085 -11.727 1.00 97.38 86 ARG A N 1
ATOM 632 C CA . ARG A 1 86 ? 16.000 6.393 -12.628 1.00 97.38 86 ARG A CA 1
ATOM 633 C C . ARG A 1 86 ? 16.035 4.885 -12.371 1.00 97.38 86 ARG A C 1
ATOM 635 O O . ARG A 1 86 ? 15.569 4.403 -11.337 1.00 97.38 86 ARG A O 1
ATOM 642 N N . GLU A 1 87 ? 16.683 4.159 -13.272 1.00 97.75 87 GLU A N 1
ATOM 643 C CA . GLU A 1 87 ? 17.007 2.760 -13.028 1.00 97.75 87 GLU A CA 1
ATOM 644 C C . GLU A 1 87 ? 17.989 2.592 -11.867 1.00 97.75 87 GLU A C 1
ATOM 646 O O . GLU A 1 87 ? 19.037 3.244 -11.805 1.00 97.75 87 GLU A O 1
ATOM 651 N N . VAL A 1 88 ? 17.644 1.696 -10.949 1.00 98.25 88 VAL A N 1
ATOM 652 C CA . VAL A 1 88 ? 18.402 1.393 -9.735 1.00 98.25 88 VAL A CA 1
ATOM 653 C C . VAL A 1 88 ? 18.268 -0.085 -9.384 1.00 98.25 88 VAL A C 1
ATOM 655 O O . VAL A 1 88 ? 17.388 -0.784 -9.883 1.00 98.25 88 VAL A O 1
ATOM 658 N N . GLN A 1 89 ? 19.155 -0.562 -8.517 1.00 98.31 89 GLN A N 1
ATOM 659 C CA . GLN A 1 89 ? 18.958 -1.833 -7.831 1.00 98.31 89 GLN A CA 1
ATOM 660 C C . GLN A 1 89 ? 17.842 -1.682 -6.788 1.00 98.31 89 GLN A C 1
ATOM 662 O O . GLN A 1 89 ? 17.693 -0.609 -6.188 1.00 98.31 89 GLN A O 1
ATOM 667 N N . GLY A 1 90 ? 17.028 -2.719 -6.609 1.00 98.19 90 GLY A N 1
ATOM 668 C CA . GLY A 1 90 ? 15.909 -2.648 -5.686 1.00 98.19 90 GLY A CA 1
ATOM 669 C C . GLY A 1 90 ? 15.093 -3.925 -5.532 1.00 98.19 90 GLY A C 1
ATOM 670 O O . GLY A 1 90 ? 15.351 -4.959 -6.152 1.00 98.19 90 GLY A O 1
ATOM 671 N N . VAL A 1 91 ? 14.107 -3.835 -4.645 1.00 98.31 91 VAL A N 1
ATOM 672 C CA . VAL A 1 91 ? 13.142 -4.900 -4.362 1.00 98.31 91 VAL A CA 1
ATOM 673 C C . VAL A 1 91 ? 11.995 -4.815 -5.373 1.00 98.31 91 VAL A C 1
ATOM 675 O O . VAL A 1 91 ? 11.405 -3.741 -5.491 1.00 98.31 91 VAL A O 1
ATOM 678 N N . PRO A 1 92 ? 11.646 -5.895 -6.094 1.00 97.75 92 PRO A N 1
ATOM 679 C CA . PRO A 1 92 ? 10.568 -5.867 -7.082 1.00 97.75 92 PRO A CA 1
ATOM 680 C C . PRO A 1 92 ? 9.229 -5.401 -6.501 1.00 97.75 92 PRO A C 1
ATOM 682 O O . PRO A 1 92 ? 8.852 -5.793 -5.400 1.00 97.75 92 PRO A O 1
ATOM 685 N N . THR A 1 93 ? 8.490 -4.582 -7.242 1.00 98.12 93 THR A N 1
ATOM 686 C CA . THR A 1 93 ? 7.130 -4.144 -6.892 1.00 98.12 93 THR A CA 1
ATOM 687 C C . THR A 1 93 ? 6.294 -3.955 -8.162 1.00 98.12 93 THR A C 1
ATOM 689 O O . THR A 1 93 ? 6.768 -4.208 -9.272 1.00 98.12 93 THR A O 1
ATOM 692 N N . ALA A 1 94 ? 5.042 -3.515 -8.024 1.00 97.25 94 ALA A N 1
ATOM 693 C CA . ALA A 1 94 ? 4.090 -3.393 -9.122 1.00 97.25 94 ALA A CA 1
ATOM 694 C C . ALA A 1 94 ? 4.015 -4.706 -9.924 1.00 97.25 94 ALA A C 1
ATOM 696 O O . ALA A 1 94 ? 3.952 -5.783 -9.336 1.00 97.25 94 ALA A O 1
ATOM 697 N N . HIS A 1 95 ? 4.070 -4.638 -11.255 1.00 95.69 95 HIS A N 1
ATOM 698 C CA . HIS A 1 95 ? 4.037 -5.810 -12.135 1.00 95.69 95 HIS A CA 1
ATOM 699 C C . HIS A 1 95 ? 5.288 -6.695 -12.071 1.00 95.69 95 HIS A C 1
ATOM 701 O O . HIS A 1 95 ? 5.274 -7.782 -12.632 1.00 95.69 95 HIS A O 1
ATOM 707 N N . ALA A 1 96 ? 6.360 -6.257 -11.405 1.00 96.25 96 ALA A N 1
ATOM 708 C CA . ALA A 1 96 ? 7.508 -7.111 -11.091 1.00 96.25 96 ALA A CA 1
ATOM 709 C C . ALA A 1 96 ? 7.343 -7.832 -9.738 1.00 96.25 96 ALA A C 1
ATOM 711 O O . ALA A 1 96 ? 8.204 -8.614 -9.335 1.00 96.25 96 ALA A O 1
ATOM 712 N N . GLY A 1 97 ? 6.252 -7.557 -9.015 1.00 94.69 97 GLY A N 1
ATOM 713 C CA . GLY A 1 97 ? 5.926 -8.196 -7.749 1.00 94.69 97 GLY A CA 1
ATOM 714 C C . GLY A 1 97 ? 5.584 -9.686 -7.886 1.00 94.69 97 GLY A C 1
ATOM 715 O O . GLY A 1 97 ? 5.282 -10.180 -8.976 1.00 94.69 97 GLY A O 1
ATOM 716 N N . PRO A 1 98 ? 5.580 -10.421 -6.763 1.00 89.75 98 PRO A N 1
ATOM 717 C CA . PRO A 1 98 ? 5.442 -11.876 -6.733 1.00 89.75 98 PRO A CA 1
ATOM 718 C C . PRO A 1 98 ? 4.171 -12.406 -7.410 1.00 89.75 98 PRO A C 1
ATOM 720 O O . PRO A 1 98 ? 4.254 -13.441 -8.067 1.00 89.75 98 PRO A O 1
ATOM 723 N N . ILE A 1 99 ? 3.039 -11.699 -7.296 1.00 88.12 99 ILE A N 1
ATOM 724 C CA . ILE A 1 99 ? 1.738 -12.118 -7.855 1.00 88.12 99 ILE A CA 1
ATOM 725 C C . ILE A 1 99 ? 1.719 -12.074 -9.395 1.00 88.12 99 ILE A C 1
ATOM 727 O O . ILE A 1 99 ? 0.922 -12.763 -10.026 1.00 88.12 99 ILE A O 1
ATOM 731 N N . PHE A 1 100 ? 2.602 -11.295 -10.021 1.00 90.31 100 PHE A N 1
ATOM 732 C CA . PHE A 1 100 ? 2.585 -11.073 -11.468 1.00 90.31 100 PHE A CA 1
ATOM 733 C C . PHE A 1 100 ? 3.545 -11.972 -12.253 1.00 90.31 100 PHE A C 1
ATOM 735 O O . PHE A 1 100 ? 3.449 -11.995 -13.480 1.00 90.31 100 PHE A O 1
ATOM 742 N N . ARG A 1 101 ? 4.434 -12.713 -11.570 1.00 83.94 101 ARG A N 1
ATOM 743 C CA . ARG A 1 101 ? 5.558 -13.451 -12.178 1.00 83.94 101 ARG A CA 1
ATOM 744 C C . ARG A 1 101 ? 5.168 -14.336 -13.364 1.00 83.94 101 ARG A C 1
ATOM 746 O O . ARG A 1 101 ? 5.876 -14.333 -14.362 1.00 83.94 101 ARG A O 1
ATOM 753 N N . ASP A 1 102 ? 4.031 -15.020 -13.276 1.00 82.50 102 ASP A N 1
ATOM 754 C CA . ASP A 1 102 ? 3.590 -15.974 -14.303 1.00 82.50 102 ASP A CA 1
ATOM 755 C C . ASP A 1 102 ? 2.544 -15.391 -15.274 1.00 82.50 102 ASP A C 1
ATOM 757 O O . ASP A 1 102 ? 2.058 -16.081 -16.168 1.00 82.50 102 ASP A O 1
ATOM 761 N N . VAL A 1 103 ? 2.159 -14.120 -15.099 1.00 83.94 103 VAL A N 1
ATOM 762 C CA . VAL A 1 103 ? 1.007 -13.505 -15.792 1.00 83.94 103 VAL A CA 1
ATOM 763 C C . VAL A 1 103 ? 1.418 -12.320 -16.671 1.00 83.94 103 VAL A C 1
ATOM 765 O O . VAL A 1 103 ? 0.761 -12.025 -17.681 1.00 83.94 103 VAL A O 1
ATOM 768 N N . ILE A 1 104 ? 2.493 -11.623 -16.297 1.00 85.25 104 ILE A N 1
ATOM 769 C CA . ILE A 1 104 ? 2.982 -10.415 -16.961 1.00 85.25 104 ILE A CA 1
ATOM 770 C C . ILE A 1 104 ? 4.479 -10.552 -17.240 1.00 85.25 104 ILE A C 1
ATOM 772 O O . ILE A 1 104 ? 5.264 -10.836 -16.339 1.00 85.25 104 ILE A O 1
ATOM 776 N N . ASP A 1 105 ? 4.877 -10.278 -18.485 1.00 80.19 105 ASP A N 1
ATOM 777 C CA . ASP A 1 105 ? 6.288 -10.076 -18.803 1.00 80.19 105 ASP A CA 1
ATOM 778 C C . ASP A 1 105 ? 6.788 -8.794 -18.121 1.00 80.19 105 ASP A C 1
ATOM 780 O O . ASP A 1 105 ? 6.254 -7.702 -18.324 1.00 80.19 105 ASP A O 1
ATOM 784 N N . SER A 1 106 ? 7.818 -8.945 -17.296 1.00 73.56 106 SER A N 1
ATOM 785 C CA . SER A 1 106 ? 8.435 -7.881 -16.505 1.00 73.56 106 SER A CA 1
ATOM 786 C C . SER A 1 106 ? 9.787 -7.454 -17.084 1.00 73.56 106 SER A C 1
ATOM 788 O O . SER A 1 106 ? 10.677 -7.046 -16.344 1.00 73.56 106 SER A O 1
ATOM 790 N N . SER A 1 107 ? 9.921 -7.481 -18.416 1.00 81.00 107 SER A N 1
ATOM 791 C CA . SER A 1 107 ? 11.105 -7.033 -19.170 1.00 81.00 107 SER A CA 1
ATOM 792 C C . SER A 1 107 ? 11.619 -5.636 -18.790 1.00 81.00 107 SER A C 1
ATOM 794 O O . SER A 1 107 ? 12.819 -5.382 -18.864 1.00 81.00 107 SER A O 1
ATOM 796 N N . MET A 1 108 ? 10.742 -4.749 -18.311 1.00 88.56 108 MET A N 1
ATOM 797 C CA . MET A 1 108 ? 11.113 -3.509 -17.621 1.00 88.56 108 MET A CA 1
ATOM 798 C C . MET A 1 108 ? 10.548 -3.527 -16.193 1.00 88.56 108 MET A C 1
ATOM 800 O O . MET A 1 108 ? 9.417 -3.073 -15.977 1.00 88.56 108 MET A O 1
ATOM 804 N N . PRO A 1 109 ? 11.273 -4.084 -15.208 1.00 95.69 109 PRO A N 1
ATOM 805 C CA . PRO A 1 109 ? 10.748 -4.240 -13.861 1.00 95.69 109 PRO A CA 1
ATOM 806 C C . PRO A 1 109 ? 10.712 -2.896 -13.127 1.00 95.69 109 PRO A C 1
ATOM 808 O O . PRO A 1 109 ? 11.554 -2.018 -13.341 1.00 95.69 109 PRO A O 1
ATOM 811 N N . ILE A 1 110 ? 9.742 -2.743 -12.227 1.00 97.88 110 ILE A N 1
ATOM 812 C CA . ILE A 1 110 ? 9.691 -1.630 -11.275 1.00 97.88 110 ILE A CA 1
ATOM 813 C C . ILE A 1 110 ? 10.157 -2.145 -9.920 1.00 97.88 110 ILE A C 1
ATOM 815 O O . ILE A 1 110 ? 9.781 -3.237 -9.493 1.00 97.88 110 ILE A O 1
ATOM 819 N N . VAL A 1 111 ? 10.987 -1.355 -9.247 1.00 98.50 111 VAL A N 1
ATOM 820 C CA . VAL A 1 111 ? 11.591 -1.734 -7.970 1.00 98.50 111 VAL A CA 1
ATOM 821 C C . VAL A 1 111 ? 11.458 -0.613 -6.949 1.00 98.50 111 VAL A C 1
ATOM 823 O O . VAL A 1 111 ? 11.553 0.564 -7.292 1.00 98.50 111 VAL A O 1
ATOM 826 N N . TRP A 1 112 ? 11.301 -0.952 -5.675 1.00 98.56 112 TRP A N 1
ATOM 827 C CA . TRP A 1 112 ? 11.624 -0.018 -4.601 1.00 98.56 112 TRP A CA 1
ATOM 828 C C . TRP A 1 112 ? 13.148 0.079 -4.477 1.00 98.56 112 TRP A C 1
ATOM 830 O O . TRP A 1 112 ? 13.782 -0.966 -4.307 1.00 98.56 112 TRP A O 1
ATOM 840 N N . PRO A 1 113 ? 13.749 1.283 -4.561 1.00 98.44 113 PRO A N 1
ATOM 841 C CA . PRO A 1 113 ? 15.197 1.449 -4.485 1.00 98.44 113 PRO A CA 1
ATOM 842 C C . PRO A 1 113 ? 15.789 0.819 -3.220 1.00 98.44 113 PRO A C 1
ATOM 844 O O . PRO A 1 113 ? 15.426 1.196 -2.108 1.00 98.44 113 PRO A O 1
ATOM 847 N N . ASP A 1 114 ? 16.718 -0.115 -3.403 1.00 97.94 114 ASP A N 1
ATOM 848 C CA . ASP A 1 114 ? 17.468 -0.769 -2.331 1.00 97.94 114 ASP A CA 1
ATOM 849 C C . ASP A 1 114 ? 18.791 -1.289 -2.904 1.00 97.94 114 ASP A C 1
ATOM 851 O O . ASP A 1 114 ? 18.799 -2.062 -3.863 1.00 97.94 114 ASP A O 1
ATOM 855 N N . ALA A 1 115 ? 19.920 -0.873 -2.327 1.00 96.44 115 ALA A N 1
ATOM 856 C CA . ALA A 1 115 ? 21.247 -1.255 -2.813 1.00 96.44 115 ALA A CA 1
ATOM 857 C C . ALA A 1 115 ? 21.500 -2.772 -2.751 1.00 96.44 115 ALA A C 1
ATOM 859 O O . ALA A 1 115 ? 22.348 -3.277 -3.480 1.00 96.44 115 ALA A O 1
ATOM 860 N N . HIS A 1 116 ? 20.759 -3.497 -1.911 1.00 95.56 116 HIS A N 1
ATOM 861 C CA . HIS A 1 116 ? 20.852 -4.949 -1.768 1.00 95.56 116 HIS A CA 1
ATOM 862 C C . HIS A 1 116 ? 19.697 -5.687 -2.456 1.00 95.56 116 HIS A C 1
ATOM 864 O O . HIS A 1 116 ? 19.570 -6.903 -2.322 1.00 95.56 116 HIS A O 1
ATOM 870 N N . GLY A 1 117 ? 18.847 -4.969 -3.194 1.00 96.38 117 GLY A N 1
ATOM 871 C CA . GLY A 1 117 ? 17.716 -5.551 -3.899 1.00 96.38 117 GLY A CA 1
ATOM 872 C C . GLY A 1 117 ? 18.138 -6.559 -4.981 1.00 96.38 117 GLY A C 1
ATOM 873 O O . GLY A 1 117 ? 19.181 -6.386 -5.614 1.00 96.38 117 GLY A O 1
ATOM 874 N N . PRO A 1 118 ? 17.345 -7.612 -5.235 1.00 96.00 118 PRO A N 1
ATOM 875 C CA . PRO A 1 118 ? 17.738 -8.695 -6.138 1.00 96.00 118 PRO A CA 1
ATOM 876 C C . PRO A 1 118 ? 17.625 -8.338 -7.627 1.00 96.00 118 PRO A C 1
ATOM 878 O O . PRO A 1 118 ? 18.110 -9.088 -8.469 1.00 96.00 118 PRO A O 1
ATOM 881 N N . VAL A 1 119 ? 16.956 -7.232 -7.972 1.00 96.38 119 VAL A N 1
ATOM 882 C CA . VAL A 1 119 ? 16.620 -6.878 -9.358 1.00 96.38 119 VAL A CA 1
ATOM 883 C C . VAL A 1 119 ? 17.013 -5.433 -9.642 1.00 96.38 119 VAL A C 1
ATOM 885 O O . VAL A 1 119 ? 16.925 -4.562 -8.778 1.00 96.38 119 VAL A O 1
ATOM 888 N N . ARG A 1 120 ? 17.441 -5.161 -10.877 1.00 97.25 120 ARG A N 1
ATOM 889 C CA . ARG A 1 120 ? 17.633 -3.803 -11.391 1.00 97.25 120 ARG A CA 1
ATOM 890 C C . ARG A 1 120 ? 16.416 -3.402 -12.218 1.00 97.25 120 ARG A C 1
ATOM 892 O O . ARG A 1 120 ? 16.000 -4.168 -13.079 1.00 97.25 120 ARG A O 1
ATOM 899 N N . GLY A 1 121 ? 15.864 -2.220 -11.967 1.00 97.44 121 GLY A N 1
ATOM 900 C CA . GLY A 1 121 ? 14.667 -1.736 -12.652 1.00 97.44 121 GLY A CA 1
ATOM 901 C C . GLY A 1 121 ? 14.403 -0.256 -12.418 1.00 97.44 121 GLY A C 1
ATOM 902 O O . GLY A 1 121 ? 15.175 0.423 -11.741 1.00 97.44 121 GLY A O 1
ATOM 903 N N . THR A 1 122 ? 13.299 0.252 -12.965 1.00 98.25 122 THR A N 1
ATOM 904 C CA . THR A 1 122 ? 12.871 1.642 -12.743 1.00 98.25 122 THR A CA 1
ATOM 905 C C . THR A 1 122 ? 12.486 1.829 -11.277 1.00 98.25 122 THR A C 1
ATOM 907 O O . THR A 1 122 ? 11.636 1.105 -10.757 1.00 98.25 122 THR A O 1
ATOM 910 N N . GLY A 1 123 ? 13.107 2.797 -10.599 1.00 98.44 123 GLY A N 1
ATOM 911 C CA . GLY A 1 123 ? 12.825 3.066 -9.194 1.00 98.44 123 GLY A CA 1
ATOM 912 C C . GLY A 1 123 ? 11.425 3.647 -8.991 1.00 98.44 123 GLY A C 1
ATOM 913 O O . GLY A 1 123 ? 11.047 4.600 -9.662 1.00 98.44 123 GLY A O 1
ATOM 914 N N . LEU A 1 124 ? 10.675 3.119 -8.030 1.00 98.69 124 LEU A N 1
ATOM 915 C CA . LEU A 1 124 ? 9.435 3.695 -7.516 1.00 98.69 124 LEU A CA 1
ATOM 916 C C . LEU A 1 124 ? 9.647 4.076 -6.054 1.00 98.69 124 LEU A C 1
ATOM 918 O O . LEU A 1 124 ? 10.022 3.232 -5.240 1.00 98.69 124 LEU A O 1
ATOM 922 N N . THR A 1 125 ? 9.390 5.334 -5.694 1.00 98.44 125 THR A N 1
ATOM 923 C CA . THR A 1 125 ? 9.399 5.733 -4.283 1.00 98.44 125 THR A CA 1
ATOM 924 C C . THR A 1 125 ? 8.332 4.930 -3.526 1.00 98.44 125 THR A C 1
ATOM 926 O O . THR A 1 125 ? 7.147 5.016 -3.880 1.00 98.44 125 THR A O 1
ATOM 929 N N . PRO A 1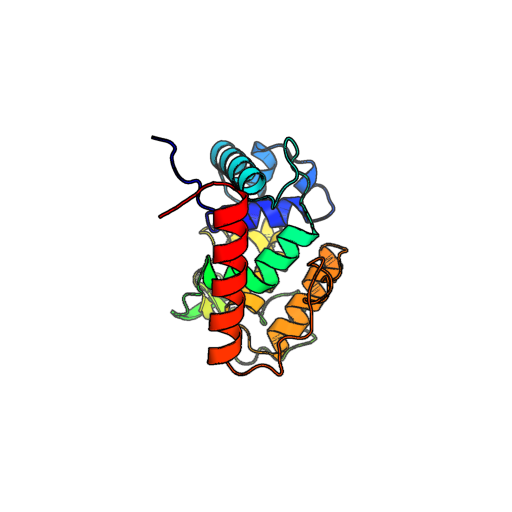 126 ? 8.716 4.144 -2.501 1.00 97.88 126 PRO A N 1
ATOM 930 C CA . PRO A 1 126 ? 7.763 3.326 -1.768 1.00 97.88 126 PRO A CA 1
ATOM 931 C C . PRO A 1 126 ? 6.765 4.212 -1.023 1.00 97.88 126 PRO A C 1
ATOM 933 O O . PRO A 1 126 ? 7.093 5.324 -0.607 1.00 97.88 126 PRO A O 1
ATOM 936 N N . LEU A 1 127 ? 5.549 3.702 -0.797 1.00 97.50 127 LEU A N 1
ATOM 937 C CA . LEU A 1 127 ? 4.541 4.413 -0.000 1.00 97.50 127 LEU A CA 1
ATOM 938 C C . LEU A 1 127 ? 5.043 4.721 1.414 1.00 97.50 127 LEU A C 1
ATOM 940 O O . LEU A 1 127 ? 4.605 5.687 2.024 1.00 97.50 127 LEU A O 1
ATOM 944 N N . TYR A 1 128 ? 5.982 3.939 1.942 1.00 97.31 128 TYR A N 1
ATOM 945 C CA . TYR A 1 128 ? 6.591 4.224 3.231 1.00 97.31 128 TYR A CA 1
ATOM 946 C C . TYR A 1 128 ? 8.021 3.658 3.327 1.00 97.31 128 TYR A C 1
ATOM 948 O O . TYR A 1 128 ? 8.360 2.731 2.589 1.00 97.31 128 TYR A O 1
ATOM 956 N N . PRO A 1 129 ? 8.872 4.177 4.233 1.00 95.94 129 PRO A N 1
ATOM 957 C CA . PRO A 1 129 ? 10.311 3.893 4.208 1.00 95.94 129 PRO A CA 1
ATOM 958 C C . PRO A 1 129 ? 10.718 2.426 4.405 1.00 95.94 129 PRO A C 1
ATOM 960 O O . PRO A 1 129 ? 11.790 2.040 3.958 1.00 95.94 129 PRO A O 1
ATOM 963 N N . GLN A 1 130 ? 9.904 1.607 5.078 1.00 97.25 130 GLN A N 1
ATOM 964 C CA . GLN A 1 130 ? 10.268 0.222 5.423 1.00 97.25 130 GLN A CA 1
ATOM 965 C C . GLN A 1 130 ? 9.755 -0.817 4.413 1.00 97.25 130 GLN A C 1
ATOM 967 O O . GLN A 1 130 ? 9.887 -2.014 4.656 1.00 97.25 130 GLN A O 1
ATOM 972 N N . ALA A 1 131 ? 9.203 -0.386 3.272 1.00 97.88 131 ALA A N 1
ATOM 973 C CA . ALA A 1 131 ? 8.616 -1.291 2.283 1.00 97.88 131 ALA A CA 1
ATOM 974 C C . ALA A 1 131 ? 9.598 -2.363 1.779 1.00 97.88 131 ALA A C 1
ATOM 976 O O . ALA A 1 131 ? 9.212 -3.520 1.638 1.00 97.88 131 ALA A O 1
ATOM 977 N N . THR A 1 132 ? 10.880 -2.022 1.595 1.00 97.94 132 THR A N 1
ATOM 978 C CA . THR A 1 132 ? 11.905 -2.969 1.112 1.00 97.94 132 THR A CA 1
ATOM 979 C C . THR A 1 132 ? 12.204 -4.098 2.100 1.00 97.94 132 THR A C 1
ATOM 981 O O . THR A 1 132 ? 12.770 -5.113 1.711 1.00 97.94 132 THR A O 1
ATOM 984 N N . ARG A 1 133 ? 11.779 -3.969 3.366 1.00 97.62 133 ARG A N 1
ATOM 985 C CA . ARG A 1 133 ? 11.926 -4.995 4.412 1.00 97.62 133 ARG A CA 1
ATOM 986 C C . ARG A 1 133 ? 10.710 -5.913 4.540 1.00 97.62 133 ARG A C 1
ATOM 988 O O . ARG A 1 133 ? 10.783 -6.920 5.242 1.00 97.62 133 ARG A O 1
ATOM 995 N N . LEU A 1 134 ? 9.592 -5.586 3.890 1.00 96.56 134 LEU A N 1
ATOM 996 C CA . LEU A 1 134 ? 8.377 -6.401 3.948 1.00 96.56 134 LEU A CA 1
ATOM 997 C C . LEU A 1 134 ? 8.538 -7.821 3.384 1.00 96.56 134 LEU A C 1
ATOM 999 O O . LEU A 1 134 ? 7.946 -8.712 3.989 1.00 96.56 134 LEU A O 1
ATOM 1003 N N . PRO A 1 135 ? 9.321 -8.085 2.313 1.00 96.31 135 PRO A N 1
ATOM 1004 C CA . PRO A 1 135 ? 9.498 -9.453 1.823 1.00 96.31 135 PRO A CA 1
ATOM 1005 C C . PRO A 1 135 ? 9.996 -10.428 2.894 1.00 96.31 135 PRO A C 1
ATOM 1007 O O . PRO A 1 135 ? 9.638 -11.597 2.857 1.00 96.31 135 PRO A O 1
ATOM 1010 N N . GLU A 1 136 ? 10.790 -9.949 3.855 1.00 94.75 136 GLU A N 1
ATOM 1011 C CA . GLU A 1 136 ? 11.311 -10.755 4.964 1.00 94.75 136 GLU A CA 1
ATOM 1012 C C . GLU A 1 136 ? 10.376 -10.735 6.183 1.00 94.75 136 GLU A C 1
ATOM 1014 O O . GLU A 1 136 ? 10.151 -11.763 6.814 1.00 94.75 136 GLU A O 1
ATOM 1019 N N . ARG A 1 137 ? 9.834 -9.562 6.538 1.00 93.06 137 ARG A N 1
ATOM 1020 C CA . ARG A 1 137 ? 9.105 -9.359 7.807 1.00 93.06 137 ARG A CA 1
ATOM 1021 C C . ARG A 1 137 ? 7.615 -9.669 7.729 1.00 93.06 137 ARG A C 1
ATOM 1023 O O . ARG A 1 137 ? 7.024 -10.073 8.725 1.00 93.06 137 ARG A O 1
ATOM 1030 N N . ALA A 1 138 ? 6.999 -9.402 6.582 1.00 93.56 138 ALA A N 1
ATOM 1031 C CA . ALA A 1 138 ? 5.565 -9.548 6.363 1.00 93.56 138 ALA A CA 1
ATOM 1032 C C . ALA A 1 138 ? 5.274 -9.828 4.871 1.00 93.56 138 ALA A C 1
ATOM 1034 O O . ALA A 1 138 ? 4.735 -8.959 4.174 1.00 93.56 138 ALA A O 1
ATOM 1035 N N . PRO A 1 139 ? 5.608 -11.034 4.365 1.00 93.19 139 PRO A N 1
ATOM 1036 C CA . PRO A 1 139 ? 5.533 -11.362 2.936 1.00 93.19 139 PRO A CA 1
ATOM 1037 C C . PRO A 1 139 ? 4.139 -11.161 2.324 1.00 93.19 139 PRO A C 1
ATOM 1039 O O . PRO A 1 139 ? 4.007 -10.669 1.209 1.00 93.19 139 PRO A O 1
ATOM 1042 N N . GLN A 1 140 ? 3.078 -11.459 3.078 1.00 91.62 140 GLN A N 1
ATOM 1043 C CA . GLN A 1 140 ? 1.697 -11.268 2.617 1.00 91.62 140 GLN A CA 1
ATOM 1044 C C . GLN A 1 140 ? 1.329 -9.781 2.465 1.00 91.62 140 GLN A C 1
ATOM 1046 O O . GLN A 1 140 ? 0.574 -9.402 1.570 1.00 91.62 140 GLN A O 1
ATOM 1051 N N . VAL A 1 141 ? 1.887 -8.913 3.316 1.00 94.44 141 VAL A N 1
ATOM 1052 C CA . VAL A 1 141 ? 1.707 -7.457 3.197 1.00 94.44 141 VAL A CA 1
ATOM 1053 C C . VAL A 1 141 ? 2.513 -6.921 2.022 1.00 94.44 141 VAL A C 1
ATOM 1055 O O . V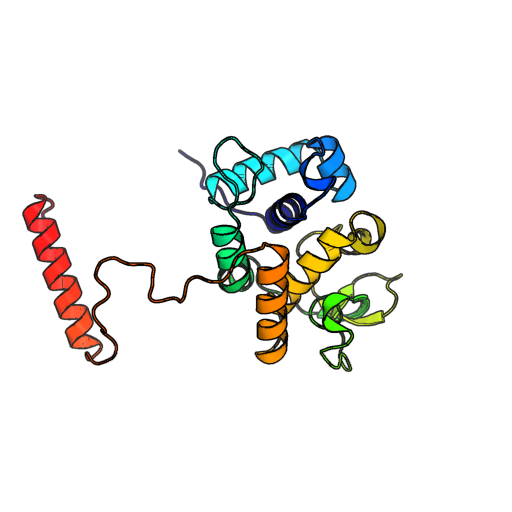AL A 1 141 ? 2.025 -6.057 1.297 1.00 94.44 141 VAL A O 1
ATOM 1058 N N . TYR A 1 142 ? 3.719 -7.455 1.804 1.00 95.94 142 TYR A N 1
ATOM 1059 C CA . TYR A 1 142 ? 4.509 -7.169 0.608 1.00 95.94 142 TYR A CA 1
ATOM 1060 C C . TYR A 1 142 ? 3.714 -7.477 -0.665 1.00 95.94 142 TYR A C 1
ATOM 1062 O O . TYR A 1 142 ? 3.561 -6.591 -1.504 1.00 95.94 142 TYR A O 1
ATOM 1070 N N . GLU A 1 143 ? 3.141 -8.678 -0.772 1.00 94.38 143 GLU A N 1
ATOM 1071 C CA . GLU A 1 143 ? 2.307 -9.091 -1.905 1.00 94.38 143 GLU A CA 1
ATOM 1072 C C . GLU A 1 143 ? 1.178 -8.092 -2.191 1.00 94.38 143 GLU A C 1
ATOM 1074 O O . GLU A 1 143 ? 1.095 -7.558 -3.300 1.00 94.38 143 GLU A O 1
ATOM 1079 N N . LEU A 1 144 ? 0.363 -7.763 -1.185 1.00 95.06 144 LEU A N 1
ATOM 1080 C CA . LEU A 1 144 ? -0.713 -6.779 -1.332 1.00 95.06 144 LEU A CA 1
ATOM 1081 C C . LEU A 1 144 ? -0.194 -5.398 -1.743 1.00 95.06 144 LEU A C 1
ATOM 1083 O O . LEU A 1 144 ? -0.785 -4.747 -2.605 1.00 95.06 144 LEU A O 1
ATOM 1087 N N . LEU A 1 145 ? 0.915 -4.941 -1.159 1.00 97.31 145 LEU A N 1
ATOM 1088 C CA . LEU A 1 145 ? 1.482 -3.635 -1.481 1.00 97.31 145 LEU A CA 1
ATOM 1089 C C . LEU A 1 145 ? 2.006 -3.582 -2.926 1.00 97.31 145 LEU A C 1
ATOM 1091 O O . LEU A 1 145 ? 1.895 -2.538 -3.568 1.00 97.31 145 LEU A O 1
ATOM 1095 N N . THR A 1 146 ? 2.481 -4.704 -3.482 1.00 97.62 146 THR A N 1
ATOM 1096 C CA . THR A 1 146 ? 2.835 -4.770 -4.911 1.00 97.62 146 THR A CA 1
ATOM 1097 C C . THR A 1 146 ? 1.617 -4.624 -5.827 1.00 97.62 146 THR A C 1
ATOM 1099 O O . THR A 1 146 ? 1.719 -3.964 -6.861 1.00 97.62 146 THR A O 1
ATOM 1102 N N . LEU A 1 147 ? 0.440 -5.137 -5.435 1.00 97.50 147 LEU A N 1
ATOM 1103 C CA . LEU A 1 147 ? -0.812 -4.897 -6.169 1.00 97.50 147 LEU A CA 1
ATOM 1104 C C . LEU A 1 147 ? -1.194 -3.417 -6.140 1.00 97.50 147 LEU A C 1
ATOM 1106 O O . LEU A 1 147 ? -1.571 -2.852 -7.168 1.00 97.50 147 LEU A O 1
ATOM 1110 N N . VAL A 1 148 ? -1.055 -2.772 -4.977 1.00 98.25 148 VAL A N 1
ATOM 1111 C CA . VAL A 1 148 ? -1.295 -1.329 -4.840 1.00 98.25 148 VAL A CA 1
ATOM 1112 C C . VAL A 1 148 ? -0.385 -0.542 -5.776 1.00 98.25 148 VAL A C 1
ATOM 1114 O O . VAL A 1 148 ? -0.857 0.336 -6.498 1.00 98.25 148 VAL A O 1
ATOM 1117 N N . ASP A 1 149 ? 0.906 -0.864 -5.817 1.00 98.50 149 ASP A N 1
ATOM 1118 C CA . ASP A 1 149 ? 1.8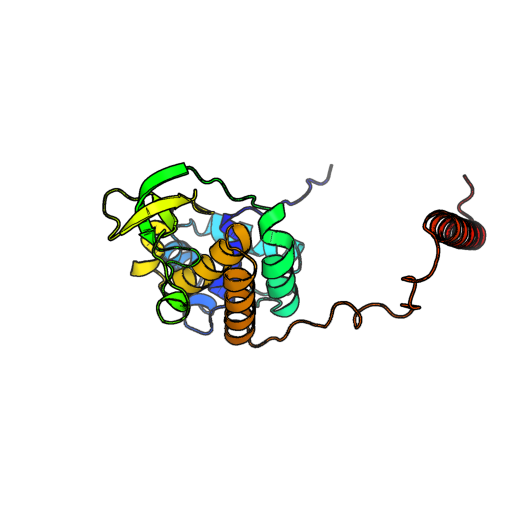24 -0.191 -6.730 1.00 98.50 149 ASP A CA 1
ATOM 1119 C C . ASP A 1 149 ? 1.460 -0.450 -8.194 1.00 98.50 149 ASP A C 1
ATOM 1121 O O . ASP A 1 149 ? 1.431 0.502 -8.972 1.00 98.50 149 ASP A O 1
ATOM 1125 N N . ALA A 1 150 ? 1.060 -1.670 -8.568 1.00 97.56 150 ALA A N 1
ATOM 1126 C CA . ALA A 1 150 ? 0.576 -1.967 -9.918 1.00 97.56 150 ALA A CA 1
ATOM 1127 C C . ALA A 1 150 ? -0.652 -1.119 -10.299 1.00 97.56 150 ALA A C 1
ATOM 1129 O O . ALA A 1 150 ? -0.765 -0.676 -11.442 1.00 97.56 150 ALA A O 1
ATOM 1130 N N . LEU A 1 151 ? -1.536 -0.808 -9.348 1.00 98.00 151 LEU A N 1
ATOM 1131 C CA . LEU A 1 151 ? -2.672 0.094 -9.568 1.00 98.00 151 LEU A CA 1
ATOM 1132 C C . LEU A 1 151 ? -2.243 1.559 -9.737 1.00 98.00 151 LEU A C 1
ATOM 1134 O O . LEU A 1 151 ? -2.810 2.284 -10.567 1.00 98.00 151 LEU A O 1
ATOM 1138 N N . ARG A 1 152 ? -1.205 1.982 -9.006 1.00 97.88 152 ARG A N 1
ATOM 1139 C CA . ARG A 1 152 ? -0.634 3.335 -9.085 1.00 97.88 152 ARG A CA 1
ATOM 1140 C C . ARG A 1 152 ? 0.083 3.574 -10.416 1.00 97.88 152 ARG A C 1
ATOM 1142 O O . ARG A 1 152 ? -0.194 4.586 -11.062 1.00 97.88 152 ARG A O 1
ATOM 1149 N N . VAL A 1 153 ? 0.961 2.659 -10.840 1.00 96.94 153 VAL A N 1
ATOM 1150 C CA . VAL A 1 153 ? 1.886 2.870 -11.980 1.00 96.94 153 VAL A CA 1
ATOM 1151 C C . VAL A 1 153 ? 1.597 2.035 -13.227 1.00 96.94 153 VAL A C 1
ATOM 1153 O O . VAL A 1 153 ? 2.031 2.416 -14.312 1.00 96.94 153 VAL A O 1
ATOM 1156 N N . GLY A 1 154 ? 0.891 0.910 -13.103 1.00 91.12 154 GLY A N 1
ATOM 1157 C CA . GLY A 1 154 ? 0.720 -0.064 -14.185 1.00 91.12 154 GLY A CA 1
ATOM 1158 C C . GLY A 1 154 ? -0.142 0.436 -15.347 1.00 91.12 154 GLY A C 1
ATOM 1159 O O . GLY A 1 154 ? -0.860 1.431 -15.235 1.00 91.12 154 GLY A O 1
ATOM 1160 N N . ARG A 1 155 ? -0.110 -0.256 -16.491 1.00 91.44 155 ARG A N 1
ATOM 1161 C CA . ARG A 1 155 ? -0.998 0.031 -17.632 1.00 91.44 155 ARG A CA 1
ATOM 1162 C C . ARG A 1 155 ? -2.318 -0.722 -17.451 1.00 91.44 155 ARG A C 1
ATOM 1164 O O . ARG A 1 155 ? -2.585 -1.324 -16.414 1.00 91.44 155 ARG A O 1
ATOM 1171 N N . ALA A 1 156 ? -3.205 -0.641 -18.442 1.00 92.50 156 ALA A N 1
ATOM 1172 C CA . ALA A 1 156 ? -4.546 -1.221 -18.347 1.00 92.50 156 ALA A CA 1
ATOM 1173 C C . ALA A 1 156 ? -4.532 -2.730 -18.031 1.00 92.50 156 ALA A C 1
ATOM 1175 O O . ALA A 1 156 ? -5.375 -3.200 -17.269 1.00 92.50 156 ALA A O 1
ATOM 1176 N N . ARG A 1 157 ? -3.564 -3.479 -18.580 1.00 92.12 157 ARG A N 1
ATOM 1177 C CA . ARG A 1 157 ? -3.434 -4.924 -18.352 1.00 92.12 157 ARG A CA 1
ATOM 1178 C C . ARG A 1 157 ? -3.004 -5.230 -16.918 1.00 92.12 157 ARG A C 1
ATOM 1180 O O . ARG A 1 157 ? -3.667 -6.019 -16.255 1.00 92.12 157 ARG A O 1
ATOM 1187 N N . GLU A 1 158 ? -1.944 -4.590 -16.432 1.00 93.69 158 GLU A N 1
ATOM 1188 C CA . GLU A 1 158 ? -1.409 -4.810 -15.083 1.00 93.69 158 GLU A CA 1
ATOM 1189 C C . GLU A 1 158 ? -2.432 -4.390 -14.030 1.00 93.69 158 GLU A C 1
ATOM 1191 O O . GLU A 1 158 ? -2.662 -5.123 -13.073 1.00 93.69 158 GLU A O 1
ATOM 1196 N N . ARG A 1 159 ? -3.115 -3.255 -14.245 1.00 95.38 159 ARG A N 1
ATOM 1197 C CA . ARG A 1 159 ? -4.192 -2.805 -13.357 1.00 95.38 159 ARG A CA 1
ATOM 1198 C C . ARG A 1 159 ? -5.330 -3.816 -13.288 1.00 95.38 159 ARG A C 1
ATOM 1200 O O . ARG A 1 159 ? -5.796 -4.094 -12.194 1.00 95.38 159 ARG A O 1
ATOM 1207 N N . ARG A 1 160 ? -5.759 -4.391 -14.416 1.00 95.12 160 ARG A N 1
ATOM 1208 C CA . ARG A 1 160 ? -6.829 -5.403 -14.429 1.00 95.12 160 ARG A CA 1
ATOM 1209 C C . ARG A 1 160 ? -6.456 -6.627 -13.594 1.00 95.12 160 ARG A C 1
ATOM 1211 O O . ARG A 1 160 ? -7.216 -7.001 -12.708 1.00 95.12 160 ARG A O 1
ATOM 1218 N N . VAL A 1 161 ? -5.264 -7.180 -13.822 1.00 95.00 161 VAL A N 1
ATOM 1219 C CA . VAL A 1 161 ? -4.749 -8.318 -13.042 1.00 95.00 161 VAL A CA 1
ATOM 1220 C C . VAL A 1 161 ? -4.642 -7.954 -11.557 1.00 95.00 161 VAL A C 1
ATOM 1222 O O . VAL A 1 161 ? -5.018 -8.747 -10.697 1.00 95.00 161 VAL A O 1
ATOM 1225 N N . ALA A 1 162 ? -4.191 -6.735 -11.245 1.00 96.06 162 ALA A N 1
ATOM 1226 C CA . ALA A 1 162 ? -4.093 -6.259 -9.870 1.00 96.06 162 ALA A CA 1
ATOM 1227 C C . ALA A 1 162 ? -5.462 -6.161 -9.175 1.00 96.06 162 ALA A C 1
ATOM 1229 O O . ALA A 1 162 ? -5.577 -6.565 -8.020 1.00 96.06 162 ALA A O 1
ATOM 1230 N N . VAL A 1 163 ? -6.493 -5.658 -9.869 1.00 96.44 163 VAL A N 1
ATOM 1231 C CA . VAL A 1 163 ? -7.871 -5.596 -9.350 1.00 96.44 163 VAL A CA 1
ATOM 1232 C C . VAL A 1 163 ? -8.393 -6.999 -9.052 1.00 96.44 163 VAL A C 1
ATOM 1234 O O . VAL A 1 163 ? -8.864 -7.241 -7.944 1.00 96.44 163 VAL A O 1
ATOM 1237 N N . GLU A 1 164 ? -8.276 -7.928 -10.002 1.00 94.94 164 GLU A N 1
ATOM 1238 C CA . GLU A 1 164 ? -8.764 -9.305 -9.841 1.00 94.94 164 GLU A CA 1
ATOM 1239 C C . GLU A 1 164 ? -8.076 -10.023 -8.668 1.00 94.94 164 GLU A C 1
ATOM 1241 O O . GLU A 1 164 ? -8.733 -10.672 -7.848 1.00 94.94 164 GLU A O 1
ATOM 1246 N N . ALA A 1 165 ? -6.754 -9.867 -8.541 1.00 94.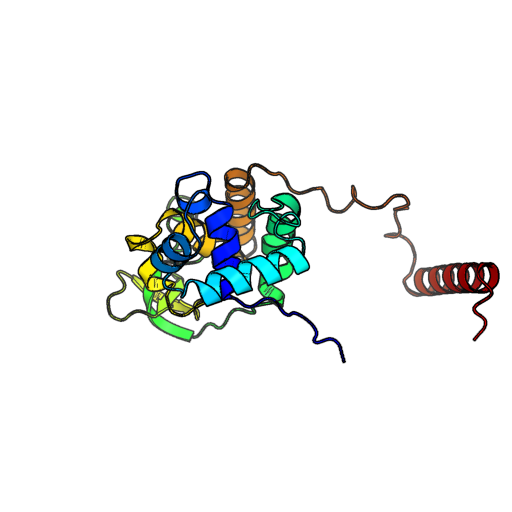06 165 ALA A N 1
ATOM 1247 C CA . ALA A 1 165 ? -5.993 -10.433 -7.433 1.00 94.06 165 ALA A CA 1
ATOM 1248 C C . ALA A 1 165 ? -6.385 -9.812 -6.081 1.00 94.06 165 ALA A C 1
ATOM 1250 O O . ALA A 1 165 ? -6.578 -10.537 -5.102 1.00 94.06 165 ALA A O 1
ATOM 1251 N N . LEU A 1 166 ? -6.544 -8.486 -6.028 1.00 94.31 166 LEU A N 1
ATOM 1252 C CA . LEU A 1 166 ? -6.948 -7.767 -4.820 1.00 94.31 166 LEU A CA 1
ATOM 1253 C C . LEU A 1 166 ? -8.335 -8.211 -4.341 1.00 94.31 166 LEU A C 1
ATOM 1255 O O . LEU A 1 166 ? -8.513 -8.504 -3.162 1.00 94.31 166 LEU A O 1
ATOM 1259 N N . GLU A 1 167 ? -9.304 -8.293 -5.249 1.00 93.88 167 GLU A N 1
ATOM 1260 C CA . GLU A 1 167 ? -10.670 -8.738 -4.957 1.00 93.88 167 GLU A CA 1
ATOM 1261 C C . GLU A 1 167 ? -10.696 -10.155 -4.380 1.00 93.88 167 GLU A C 1
ATOM 1263 O O . GLU A 1 167 ? -11.338 -10.411 -3.356 1.00 93.88 167 GLU A O 1
ATOM 1268 N N . LYS A 1 168 ? -9.919 -11.068 -4.973 1.00 91.38 168 LYS A N 1
ATOM 1269 C CA . LYS A 1 168 ? -9.778 -12.437 -4.470 1.00 91.38 168 LYS A CA 1
ATOM 1270 C C . LYS A 1 168 ? -9.192 -12.476 -3.056 1.00 91.38 168 LYS A C 1
ATOM 1272 O O . LYS A 1 168 ? -9.695 -13.227 -2.222 1.00 91.38 168 LYS A O 1
ATOM 1277 N N . LEU A 1 169 ? -8.158 -11.678 -2.777 1.00 89.19 169 LEU A N 1
ATOM 1278 C CA . LEU A 1 169 ? -7.506 -11.631 -1.462 1.00 89.19 169 LEU A CA 1
ATOM 1279 C C . LEU A 1 169 ? -8.412 -11.025 -0.384 1.00 89.19 169 LEU A C 1
ATOM 1281 O O . LEU A 1 169 ? -8.481 -11.547 0.728 1.00 89.19 169 LEU A O 1
ATOM 1285 N N . LEU A 1 170 ? -9.140 -9.962 -0.723 1.00 88.88 170 LEU A N 1
ATOM 1286 C CA . LEU A 1 170 ? -10.089 -9.318 0.186 1.00 88.88 170 LEU A CA 1
ATOM 1287 C C . LEU A 1 170 ? -11.399 -10.110 0.339 1.00 88.88 170 LEU A C 1
ATOM 1289 O O . LEU A 1 170 ? -12.164 -9.859 1.268 1.00 88.88 170 LEU A O 1
ATOM 1293 N N . GLY A 1 171 ? -11.665 -11.080 -0.542 1.00 88.75 171 GLY A N 1
ATOM 1294 C CA . GLY A 1 171 ? -12.904 -11.858 -0.542 1.00 88.75 171 GLY A CA 1
ATOM 1295 C C . GLY A 1 171 ? -14.135 -11.020 -0.891 1.00 88.75 171 GLY A C 1
ATOM 1296 O O . GLY A 1 171 ? -15.234 -11.341 -0.446 1.00 88.75 171 GLY A O 1
ATOM 1297 N N . VAL A 1 172 ? -13.954 -9.949 -1.666 1.00 86.31 172 VAL A N 1
ATOM 1298 C CA . VAL A 1 172 ? -15.027 -9.062 -2.131 1.00 86.31 172 VAL A CA 1
ATOM 1299 C C . VAL A 1 172 ? -14.952 -8.915 -3.639 1.00 86.31 172 VAL A C 1
ATOM 1301 O O . VAL A 1 172 ? -13.870 -8.912 -4.212 1.00 86.31 172 VAL A O 1
ATOM 1304 N N . LYS A 1 173 ? -16.105 -8.758 -4.285 1.00 77.69 173 LYS A N 1
ATOM 1305 C CA . LYS A 1 173 ? -16.178 -8.299 -5.675 1.00 77.69 173 LYS A CA 1
ATOM 1306 C C . LYS A 1 173 ? -16.488 -6.807 -5.685 1.00 77.69 173 LYS A C 1
ATOM 1308 O O . LYS A 1 173 ? -17.153 -6.316 -4.767 1.00 77.69 173 LYS A O 1
ATOM 1313 N N . GLY A 1 174 ? -16.028 -6.095 -6.711 1.00 64.44 174 GLY A N 1
ATOM 1314 C CA . GLY A 1 174 ? -16.484 -4.731 -6.954 1.00 64.44 174 GLY A CA 1
ATOM 1315 C C . GLY A 1 174 ? -18.009 -4.687 -7.078 1.00 64.44 174 GLY A C 1
ATOM 1316 O O . GLY A 1 174 ? -18.613 -5.551 -7.717 1.00 64.44 174 GLY A O 1
ATOM 1317 N N . VAL A 1 175 ? -18.633 -3.682 -6.468 1.00 56.59 175 VAL A N 1
ATOM 1318 C CA . VAL A 1 175 ? -20.005 -3.318 -6.825 1.00 56.59 175 VAL A CA 1
ATOM 1319 C C . VAL A 1 175 ? -19.905 -2.651 -8.203 1.00 56.59 175 VAL A C 1
ATOM 1321 O O . VAL A 1 175 ? -19.073 -1.751 -8.360 1.00 56.59 175 VAL A O 1
ATOM 1324 N N . PRO A 1 176 ? -20.648 -3.099 -9.235 1.00 46.53 176 PRO A N 1
ATOM 1325 C CA . PRO A 1 176 ? -20.663 -2.385 -10.505 1.00 46.53 176 PRO A CA 1
ATOM 1326 C C . PRO A 1 176 ? -21.047 -0.933 -10.229 1.00 46.53 176 PRO A C 1
ATOM 1328 O O . PRO A 1 176 ? -21.950 -0.681 -9.434 1.00 46.53 176 PRO A O 1
ATOM 1331 N N . ALA A 1 177 ? -20.353 0.008 -10.871 1.00 47.78 177 ALA A N 1
ATOM 1332 C CA . ALA A 1 177 ? -20.471 1.445 -10.607 1.00 47.78 177 ALA A CA 1
ATOM 1333 C C . ALA A 1 177 ? -21.914 2.001 -10.683 1.00 47.78 177 ALA A C 1
ATOM 1335 O O . ALA A 1 177 ? -22.137 3.110 -10.227 1.00 47.78 177 ALA A O 1
ATOM 1336 N N . ALA A 1 178 ? -22.872 1.220 -11.195 1.00 40.41 178 ALA A N 1
ATOM 1337 C CA . ALA A 1 178 ? -24.290 1.545 -11.351 1.00 40.41 178 ALA A CA 1
ATOM 1338 C C . ALA A 1 178 ? -25.240 0.906 -10.305 1.00 40.41 178 ALA A C 1
ATOM 1340 O O . ALA A 1 178 ? -26.453 0.935 -10.479 1.00 40.41 178 ALA A O 1
ATOM 1341 N N . ALA A 1 179 ? -24.740 0.247 -9.252 1.00 37.50 179 ALA A N 1
ATOM 1342 C CA . ALA A 1 179 ? -25.599 -0.430 -8.261 1.00 37.50 179 ALA A CA 1
ATOM 1343 C C . ALA A 1 179 ? -25.671 0.289 -6.897 1.00 37.50 179 ALA A C 1
ATOM 1345 O O . ALA A 1 179 ? -26.062 -0.319 -5.901 1.00 37.50 179 ALA A O 1
ATOM 1346 N N . GLY A 1 180 ? -25.281 1.569 -6.835 1.00 38.25 180 GLY A N 1
ATOM 1347 C CA . GLY A 1 180 ? -25.032 2.279 -5.574 1.00 38.25 180 GLY A CA 1
ATOM 1348 C C . GLY A 1 180 ? -25.850 3.541 -5.292 1.00 38.25 180 GLY A C 1
ATOM 1349 O O . GLY A 1 180 ? -25.675 4.102 -4.212 1.00 38.25 180 GLY A O 1
ATOM 1350 N N . LEU A 1 181 ? -26.735 3.994 -6.185 1.00 35.47 181 LEU A N 1
ATOM 1351 C CA . LEU A 1 181 ? -27.587 5.162 -5.930 1.00 35.47 181 LEU A CA 1
ATOM 1352 C C . LEU A 1 181 ? -29.068 4.823 -6.173 1.00 35.47 181 LEU A C 1
ATOM 1354 O O . LEU A 1 181 ? -29.436 4.455 -7.290 1.00 35.47 181 LEU A O 1
ATOM 1358 N N . PRO A 1 182 ? -29.956 4.962 -5.169 1.00 33.69 182 PRO A N 1
ATOM 1359 C CA . PRO A 1 182 ? -31.387 5.018 -5.430 1.00 33.69 182 PRO A CA 1
ATOM 1360 C C . PRO A 1 182 ? -31.658 6.265 -6.285 1.00 33.69 182 PRO A C 1
ATOM 1362 O O . PRO A 1 182 ? -31.524 7.382 -5.793 1.00 33.69 182 PRO A O 1
ATOM 1365 N N . GLY A 1 183 ? -32.006 6.077 -7.561 1.00 47.91 183 GLY A N 1
ATOM 1366 C CA . GLY A 1 183 ? -32.393 7.169 -8.466 1.00 47.91 183 GLY A CA 1
ATOM 1367 C C . GLY A 1 183 ? -31.520 7.390 -9.706 1.00 47.91 183 GLY A C 1
ATOM 1368 O O . GLY A 1 183 ? -31.754 8.368 -10.412 1.00 47.91 183 GLY A O 1
ATOM 1369 N N . GLU A 1 184 ? -30.559 6.514 -10.020 1.00 44.16 184 GLU A N 1
ATOM 1370 C CA . GLU A 1 184 ? -29.767 6.613 -11.259 1.00 44.16 184 GLU A CA 1
ATOM 1371 C C . GLU A 1 184 ? -30.638 6.349 -12.504 1.00 44.16 184 GLU A C 1
ATOM 1373 O O . GLU A 1 184 ? -30.793 5.230 -12.990 1.00 44.16 184 GLU A O 1
ATOM 1378 N N . THR A 1 185 ? -31.259 7.415 -13.008 1.00 45.72 185 THR A N 1
ATOM 1379 C CA . THR A 1 185 ? -31.784 7.476 -14.375 1.00 45.72 185 THR A CA 1
ATOM 1380 C C . THR A 1 185 ? -30.584 7.533 -15.317 1.00 45.72 185 THR A C 1
ATOM 1382 O O . THR A 1 185 ? -29.628 8.235 -15.017 1.00 45.72 185 THR A O 1
ATOM 1385 N N . ASP A 1 186 ? -30.601 6.810 -16.436 1.00 44.91 186 ASP A N 1
ATOM 1386 C CA . ASP A 1 186 ? -29.518 6.847 -17.426 1.00 44.91 186 ASP A CA 1
ATOM 1387 C C . ASP A 1 186 ? -29.401 8.255 -18.044 1.00 44.91 186 ASP A C 1
ATOM 1389 O O . ASP A 1 186 ? -30.156 8.642 -18.936 1.00 44.91 186 ASP A O 1
ATOM 1393 N N . ILE A 1 187 ? -28.473 9.049 -17.503 1.00 53.84 187 ILE A N 1
ATOM 1394 C CA . ILE A 1 187 ? -28.243 10.463 -17.841 1.00 53.84 187 ILE A CA 1
ATOM 1395 C C . ILE A 1 187 ? -27.295 10.619 -19.039 1.00 53.84 187 ILE A C 1
ATOM 1397 O O . ILE A 1 187 ? -27.037 11.735 -19.488 1.00 53.84 187 ILE A O 1
ATOM 1401 N N . SER A 1 188 ? -26.773 9.509 -19.572 1.00 48.50 188 SER A N 1
ATOM 1402 C CA . SER A 1 188 ? -25.719 9.503 -20.593 1.00 48.50 188 SER A CA 1
ATOM 1403 C C . SER A 1 188 ? -26.159 10.041 -21.964 1.00 48.50 188 SER A C 1
ATOM 1405 O O . SER A 1 188 ? -25.313 10.267 -22.829 1.00 48.50 188 SER A O 1
ATOM 1407 N N . GLN A 1 189 ? -27.459 10.296 -22.158 1.00 52.81 189 GLN A N 1
ATOM 1408 C CA . GLN A 1 189 ? -28.025 10.835 -23.401 1.00 52.81 189 GLN A CA 1
ATOM 1409 C C . GLN A 1 189 ? -28.437 12.320 -23.338 1.00 52.81 189 GLN A C 1
ATOM 1411 O O . GLN A 1 189 ? -28.819 12.875 -24.367 1.00 52.81 189 GLN A O 1
ATOM 1416 N N . MET A 1 190 ? -28.353 12.990 -22.180 1.00 54.00 190 MET A N 1
ATOM 1417 C CA . MET A 1 190 ? -28.701 14.416 -22.057 1.00 54.00 190 MET A CA 1
ATOM 1418 C C . MET A 1 190 ? -27.489 15.313 -22.339 1.00 54.00 190 MET A C 1
ATOM 1420 O O . MET A 1 190 ? -26.396 15.080 -21.826 1.00 54.00 190 MET A O 1
ATOM 1424 N N . GLN A 1 191 ? -27.666 16.367 -23.143 1.00 64.06 191 GLN A N 1
ATOM 1425 C CA . GLN A 1 191 ? -26.589 17.320 -23.429 1.00 64.06 191 GLN A CA 1
ATOM 1426 C C . GLN A 1 191 ? -26.179 18.088 -22.156 1.00 64.06 191 GLN A C 1
ATOM 1428 O O . GLN A 1 191 ? -27.017 18.454 -21.332 1.00 64.06 191 GLN A O 1
ATOM 1433 N N . ASP A 1 192 ? -24.882 18.381 -22.021 1.00 64.44 192 ASP A N 1
ATOM 1434 C CA . ASP A 1 192 ? -24.231 18.929 -20.812 1.00 64.44 192 ASP A CA 1
ATOM 1435 C C . ASP A 1 192 ? -24.882 20.232 -20.279 1.00 64.44 192 ASP A C 1
ATOM 1437 O O . ASP A 1 192 ? -24.851 20.525 -19.083 1.00 64.44 192 ASP A O 1
ATOM 1441 N N . ALA A 1 193 ? -25.525 21.016 -21.152 1.00 66.12 193 ALA A N 1
ATOM 1442 C CA . ALA A 1 193 ? -26.263 22.226 -20.780 1.00 66.12 193 ALA A CA 1
ATOM 1443 C C . ALA A 1 193 ? -27.661 21.940 -20.197 1.00 66.12 193 ALA A C 1
ATOM 1445 O O . ALA A 1 193 ? -28.072 22.595 -19.238 1.00 66.12 193 ALA A O 1
ATOM 1446 N N . GLU A 1 194 ? -28.379 20.952 -20.736 1.00 72.25 194 GLU A N 1
ATOM 1447 C CA . GLU A 1 194 ? -29.686 20.527 -20.216 1.00 72.25 194 GLU A CA 1
ATOM 1448 C C . GLU A 1 194 ? -29.543 19.813 -18.874 1.00 72.25 194 GLU A C 1
ATOM 1450 O O . GLU A 1 194 ? -30.348 20.039 -17.971 1.00 72.25 194 GLU A O 1
ATOM 1455 N N . TYR A 1 195 ? -28.476 19.025 -18.711 1.00 70.25 195 TYR A N 1
ATOM 1456 C CA . TYR A 1 195 ? -28.137 18.398 -17.437 1.00 70.25 195 TYR A CA 1
ATOM 1457 C C . TYR A 1 195 ? -27.892 19.441 -16.343 1.00 70.25 195 TYR A C 1
ATOM 1459 O O . TYR A 1 195 ? -28.543 19.409 -15.299 1.00 70.25 195 TYR A O 1
ATOM 1467 N N . ARG A 1 196 ? -27.010 20.421 -16.599 1.00 72.19 196 ARG A N 1
ATOM 1468 C CA . ARG A 1 196 ? -26.733 21.493 -15.630 1.00 72.19 196 ARG A CA 1
ATOM 1469 C C . ARG A 1 196 ? -27.990 22.274 -15.271 1.00 72.19 196 ARG A C 1
ATOM 1471 O O . ARG A 1 196 ? -28.190 22.570 -14.102 1.00 72.19 196 ARG A O 1
ATOM 1478 N N . ARG A 1 197 ? -28.845 22.582 -16.248 1.00 78.75 197 ARG A N 1
ATOM 1479 C CA . ARG A 1 197 ? -30.094 23.308 -15.995 1.00 78.75 197 ARG A CA 1
ATOM 1480 C C . ARG A 1 197 ? -31.031 22.517 -15.084 1.00 78.75 197 ARG A C 1
ATOM 1482 O O . ARG A 1 197 ? -31.456 2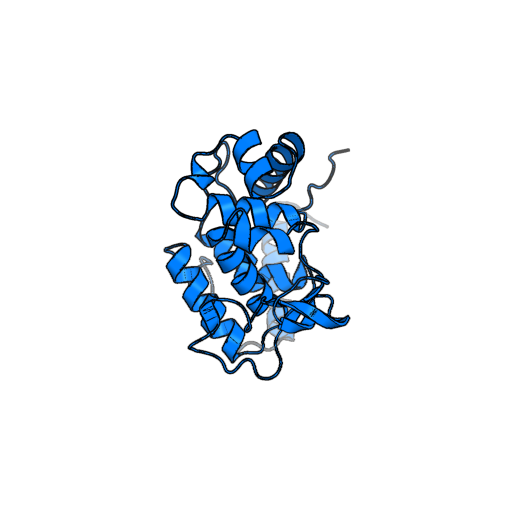3.044 -14.066 1.00 78.75 197 ARG A O 1
ATOM 1489 N N . ARG A 1 198 ? -31.270 21.242 -15.395 1.00 78.50 198 ARG A N 1
ATOM 1490 C CA . ARG A 1 198 ? -32.154 20.381 -14.602 1.00 78.50 198 ARG A CA 1
ATOM 1491 C C . ARG A 1 198 ? -31.650 20.180 -13.173 1.00 78.50 198 ARG A C 1
ATOM 1493 O O . ARG A 1 198 ? -32.435 20.287 -12.241 1.00 78.50 198 ARG A O 1
ATOM 1500 N N . VAL A 1 199 ? -30.349 19.942 -12.998 1.00 78.25 199 VAL A N 1
ATOM 1501 C CA . VAL A 1 199 ? -29.747 19.793 -11.663 1.00 78.25 199 VAL A CA 1
ATOM 1502 C C . VAL A 1 199 ? -29.899 21.078 -10.850 1.00 78.25 199 VAL A C 1
ATOM 1504 O O . VAL A 1 199 ? -30.230 21.022 -9.671 1.00 78.25 199 VAL A O 1
ATOM 1507 N N . MET A 1 200 ? -29.699 22.245 -11.466 1.00 81.56 200 MET A N 1
ATOM 1508 C CA . MET A 1 200 ? -29.863 23.525 -10.772 1.00 81.56 200 MET A CA 1
ATOM 1509 C C . MET A 1 200 ? -31.331 23.829 -10.445 1.00 81.56 200 MET A C 1
ATOM 1511 O O . MET A 1 200 ? -31.599 24.375 -9.377 1.00 81.56 200 MET A O 1
ATOM 1515 N N . ASP A 1 201 ? -32.271 23.435 -11.307 1.00 85.00 201 ASP A N 1
ATOM 1516 C CA . ASP A 1 201 ? -33.711 23.569 -11.059 1.00 85.00 201 ASP A CA 1
ATOM 1517 C C . ASP A 1 201 ? -34.171 22.645 -9.911 1.00 85.00 201 ASP A C 1
ATOM 1519 O O . ASP A 1 201 ? -34.917 23.075 -9.029 1.00 85.00 201 ASP A O 1
ATOM 1523 N N . GLU A 1 202 ? -33.677 21.400 -9.864 1.00 84.50 202 GLU A N 1
ATOM 1524 C CA . GLU A 1 202 ? -33.941 20.447 -8.774 1.00 84.50 202 GLU A CA 1
ATOM 1525 C C . GLU A 1 202 ? -33.346 20.940 -7.442 1.00 84.50 202 GLU A C 1
ATOM 1527 O O . GLU A 1 202 ? -34.042 20.970 -6.426 1.00 84.50 202 GLU A O 1
ATOM 1532 N N . LEU A 1 203 ? -32.101 21.433 -7.447 1.00 80.19 203 LEU A N 1
ATOM 1533 C CA . LEU A 1 203 ? -31.464 22.015 -6.259 1.00 80.19 203 LEU A CA 1
ATOM 1534 C C . LEU A 1 203 ? -32.181 23.281 -5.766 1.00 80.19 203 LEU A C 1
ATOM 1536 O O . LEU A 1 203 ? -32.311 23.479 -4.557 1.00 80.19 203 LEU A O 1
ATOM 1540 N N . ALA A 1 204 ? -32.670 24.130 -6.675 1.00 78.50 204 ALA A N 1
ATOM 1541 C CA . ALA A 1 204 ? -33.435 25.325 -6.323 1.00 78.50 204 ALA A CA 1
ATOM 1542 C C . ALA A 1 204 ? -34.799 24.974 -5.701 1.00 78.50 204 ALA A C 1
ATOM 1544 O O . ALA A 1 204 ? -35.211 25.604 -4.723 1.00 78.50 204 ALA A O 1
ATOM 1545 N N . ALA A 1 205 ? -35.475 23.945 -6.219 1.00 79.12 205 ALA A N 1
ATOM 1546 C CA . ALA A 1 205 ? -36.731 23.447 -5.663 1.00 79.12 205 ALA A CA 1
ATOM 1547 C C . ALA A 1 205 ? -36.540 22.820 -4.268 1.00 79.12 205 ALA A C 1
ATOM 1549 O O . ALA A 1 205 ? -37.335 23.071 -3.358 1.00 79.12 205 ALA A O 1
ATOM 1550 N N . GLU A 1 206 ? -35.463 22.053 -4.066 1.00 77.62 206 GLU A N 1
ATOM 1551 C CA . GLU A 1 206 ? -35.110 21.462 -2.767 1.00 77.62 206 GLU A CA 1
ATOM 1552 C C . GLU A 1 206 ? -34.762 22.555 -1.735 1.00 77.62 206 GLU A C 1
ATOM 1554 O O . GLU A 1 206 ? -35.232 22.521 -0.596 1.00 77.62 206 GLU A O 1
ATOM 1559 N N . ALA A 1 207 ? -34.014 23.587 -2.143 1.00 74.56 207 ALA A N 1
ATOM 1560 C CA . ALA A 1 207 ? -33.672 24.727 -1.291 1.00 74.56 207 ALA A CA 1
ATOM 1561 C C . ALA A 1 207 ? -34.914 25.525 -0.846 1.00 74.56 207 ALA A C 1
ATOM 1563 O O . ALA A 1 207 ? -35.038 25.874 0.332 1.00 74.56 207 ALA A O 1
ATOM 1564 N N . GLN A 1 208 ? -35.880 25.739 -1.751 1.00 75.62 208 GLN A N 1
ATOM 1565 C CA . GLN A 1 208 ? -37.164 26.374 -1.426 1.00 75.62 208 GLN A CA 1
ATOM 1566 C C . GLN A 1 208 ? -38.004 25.538 -0.454 1.00 75.62 208 GLN A C 1
ATOM 1568 O O . GLN A 1 208 ? -38.594 26.084 0.479 1.00 75.62 208 GLN A O 1
ATOM 1573 N N . LYS A 1 209 ? -38.025 24.212 -0.623 1.00 75.38 209 LYS A N 1
ATOM 1574 C CA . LYS A 1 209 ? -38.748 23.286 0.262 1.00 75.38 209 LYS A CA 1
ATOM 1575 C C . LYS A 1 209 ? -38.198 23.280 1.691 1.00 75.38 209 LYS A C 1
ATOM 1577 O O . LYS A 1 209 ? -38.954 23.065 2.636 1.00 75.38 209 LYS A O 1
ATOM 1582 N N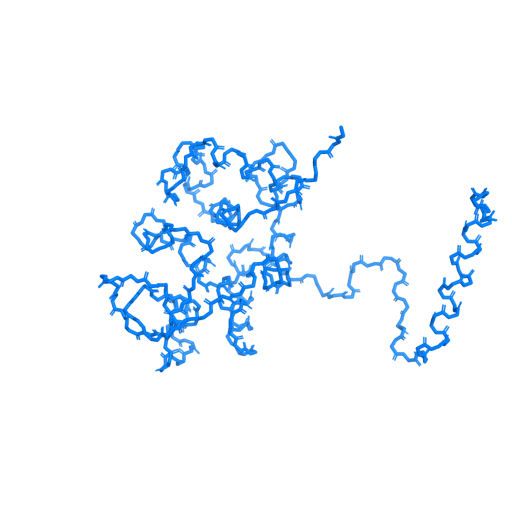 . HIS A 1 210 ? -36.903 23.542 1.853 1.00 75.38 210 HIS A N 1
ATOM 1583 C CA . HIS A 1 210 ? -36.227 23.574 3.151 1.00 75.38 210 HIS A CA 1
ATOM 1584 C C . HIS A 1 210 ? -36.036 24.985 3.730 1.00 75.38 210 HIS A C 1
ATOM 1586 O O . HIS A 1 210 ? -35.377 25.131 4.759 1.00 75.38 210 HIS A O 1
ATOM 1592 N N . GLY A 1 211 ? -36.637 26.016 3.122 1.00 62.62 211 GLY A N 1
ATOM 1593 C CA . GLY A 1 211 ? -36.602 27.390 3.639 1.00 62.62 211 GLY A CA 1
ATOM 1594 C C . GLY A 1 211 ? -35.209 28.027 3.634 1.00 62.62 211 GLY A C 1
ATOM 1595 O O . GLY A 1 211 ? -34.984 29.013 4.334 1.00 62.62 211 GLY A O 1
ATOM 1596 N N . LEU A 1 212 ? -34.274 27.473 2.859 1.00 62.06 212 LEU A N 1
ATOM 1597 C CA . LEU A 1 212 ? -32.925 28.002 2.685 1.00 62.06 212 LEU A CA 1
ATOM 1598 C C . LEU A 1 212 ? -32.920 28.885 1.432 1.00 62.06 212 LEU A C 1
ATOM 1600 O O . LEU A 1 212 ? -32.548 28.448 0.346 1.00 62.06 212 LEU A O 1
ATOM 1604 N N . GLY A 1 213 ? -33.408 30.118 1.570 1.00 53.81 213 GLY A N 1
ATOM 1605 C CA . GLY A 1 213 ? -33.262 31.141 0.531 1.00 53.81 213 GLY A CA 1
ATOM 1606 C C . GLY A 1 213 ? -31.849 31.732 0.535 1.00 53.81 213 GLY A C 1
ATOM 1607 O O . GLY A 1 213 ? -31.309 31.993 1.611 1.00 53.81 213 GLY A O 1
ATOM 1608 N N . TYR A 1 214 ? -31.270 31.924 -0.657 1.00 54.09 214 TYR A N 1
ATOM 1609 C CA . TYR A 1 214 ? -30.106 32.793 -0.884 1.00 54.09 214 TYR A CA 1
ATOM 1610 C C . TYR A 1 214 ? -30.476 34.269 -0.718 1.00 54.09 214 TYR A C 1
ATOM 1612 O O . TYR A 1 214 ? -31.604 34.634 -1.126 1.00 54.09 214 TYR A O 1
#

pLDDT: mean 87.37, std 15.46, range [33.69, 98.69]